Protein AF-A0A2M7NVI4-F1 (afdb_monomer_lite)

Sequence (256 aa):
QNPAGGHARRAAGLPGRHAGGQRGVGGAQPDLRGLRPTGGWHDLEGLCVVVHSQTFEVSGQPEVGTTSKVSALWLDGLIEAQVREAVYGPADDPALGGYLGAYDGWRRNSSNEAARDAWHAALDATTRWLWDAVMGPVVAHLTPPPADATPSPLLPGEGRGPGGGVRLIPTGLLALLPLHAAWTEDATRPTGRRYALDEVTFGYAASAVALARAREGAAATADGRLLAVDEPQPVSGNALPNSAAEVAAIASLFEA

pLDDT: mean 74.3, std 22.64, range [29.78, 98.38]

Structure (mmCIF, N/CA/C/O backbone):
data_AF-A0A2M7NVI4-F1
#
_entry.id   AF-A0A2M7NVI4-F1
#
loop_
_atom_site.group_PDB
_atom_site.id
_atom_site.type_symbol
_atom_site.label_atom_id
_atom_site.label_alt_id
_atom_site.label_comp_id
_atom_site.label_asym_id
_atom_site.label_entity_id
_atom_site.label_seq_id
_atom_site.pdbx_PDB_ins_code
_atom_site.Cartn_x
_atom_site.Cartn_y
_atom_site.Cartn_z
_atom_site.occupancy
_atom_site.B_iso_or_equiv
_atom_site.auth_seq_id
_atom_site.auth_comp_id
_atom_site.auth_asym_id
_atom_site.auth_atom_id
_atom_site.pdbx_PDB_model_num
ATOM 1 N N . GLN A 1 1 ? 36.683 53.101 35.107 1.00 50.00 1 GLN A N 1
ATOM 2 C CA . GLN A 1 1 ? 35.542 53.809 35.720 1.00 50.00 1 GLN A CA 1
ATOM 3 C C . GLN A 1 1 ? 34.298 52.990 35.417 1.00 50.00 1 GLN A C 1
ATOM 5 O O . GLN A 1 1 ? 33.972 52.820 34.255 1.00 50.00 1 GLN A O 1
ATOM 10 N N . ASN A 1 2 ? 33.704 52.389 36.445 1.00 42.25 2 ASN A N 1
ATOM 11 C CA . ASN A 1 2 ? 32.353 51.819 36.405 1.00 42.25 2 ASN A CA 1
ATOM 12 C C . ASN A 1 2 ? 31.398 52.940 36.873 1.00 42.25 2 ASN A C 1
ATOM 14 O O . ASN A 1 2 ? 31.855 53.773 37.665 1.00 42.25 2 ASN A O 1
ATOM 18 N N . PRO A 1 3 ? 30.122 52.987 36.447 1.00 53.69 3 PRO A N 1
ATOM 19 C CA . PRO A 1 3 ? 29.141 52.302 37.291 1.00 53.69 3 PRO A CA 1
ATOM 20 C C . PRO A 1 3 ? 27.893 51.720 36.588 1.00 53.69 3 PRO A C 1
ATOM 22 O O . PRO A 1 3 ? 27.358 52.269 35.634 1.00 53.69 3 PRO A O 1
ATOM 25 N N . ALA A 1 4 ? 27.423 50.627 37.197 1.00 39.69 4 ALA A N 1
ATOM 26 C CA . ALA A 1 4 ? 26.060 50.339 37.662 1.00 39.69 4 ALA A CA 1
ATOM 27 C C . ALA A 1 4 ? 24.846 50.446 36.715 1.00 39.69 4 ALA A C 1
ATOM 29 O O . ALA A 1 4 ? 24.480 51.507 36.226 1.00 39.69 4 ALA A O 1
ATOM 30 N N . GLY A 1 5 ? 24.091 49.344 36.663 1.00 36.12 5 GLY A N 1
ATOM 31 C CA . GLY A 1 5 ? 22.695 49.313 36.225 1.00 36.12 5 GLY A CA 1
ATOM 32 C C . GLY A 1 5 ? 22.100 47.917 36.383 1.00 36.12 5 GLY A C 1
ATOM 33 O O . GLY A 1 5 ? 21.984 47.176 35.414 1.00 36.12 5 GLY A O 1
ATOM 34 N N . GLY A 1 6 ? 21.801 47.524 37.623 1.00 32.53 6 GLY A N 1
ATOM 35 C CA . GLY A 1 6 ? 21.167 46.247 37.940 1.00 32.53 6 GLY A CA 1
ATOM 36 C C . GLY A 1 6 ? 19.673 46.235 37.616 1.00 32.53 6 GLY A C 1
ATOM 37 O O . GLY A 1 6 ? 18.967 47.202 37.881 1.00 32.53 6 GLY A O 1
ATOM 38 N N . HIS A 1 7 ? 19.179 45.094 37.136 1.00 40.28 7 HIS A N 1
ATOM 39 C CA . HIS A 1 7 ? 17.762 44.757 37.200 1.00 40.28 7 HIS A CA 1
ATOM 40 C C . HIS A 1 7 ? 17.576 43.397 37.868 1.00 40.28 7 HIS A C 1
ATOM 42 O O . HIS A 1 7 ? 17.895 42.344 37.321 1.00 40.28 7 HIS A O 1
ATOM 48 N N . ALA A 1 8 ? 17.035 43.457 39.082 1.00 35.12 8 ALA A N 1
ATOM 49 C CA . ALA A 1 8 ? 16.438 42.339 39.782 1.00 35.12 8 ALA A CA 1
ATOM 50 C C . ALA A 1 8 ? 15.128 41.929 39.088 1.00 35.12 8 ALA A C 1
ATOM 52 O O . ALA A 1 8 ? 14.279 42.776 38.811 1.00 35.12 8 ALA A O 1
ATOM 53 N N . ARG A 1 9 ? 14.926 40.625 38.879 1.00 39.66 9 ARG A N 1
ATOM 54 C CA . ARG A 1 9 ? 13.593 40.038 38.701 1.00 39.66 9 ARG A CA 1
ATOM 55 C C . ARG A 1 9 ? 13.325 39.075 39.854 1.00 39.66 9 ARG A C 1
ATOM 57 O O . ARG A 1 9 ? 14.040 38.097 40.045 1.00 39.66 9 ARG A O 1
ATOM 64 N N . ARG A 1 10 ? 12.289 39.398 40.624 1.00 34.94 10 ARG A N 1
ATOM 65 C CA . ARG A 1 10 ? 11.580 38.526 41.567 1.00 34.94 10 ARG A CA 1
ATOM 66 C C . ARG A 1 10 ? 10.171 38.280 41.022 1.00 34.94 10 ARG A C 1
ATOM 68 O O . ARG A 1 10 ? 9.691 39.078 40.221 1.00 34.94 10 ARG A O 1
ATOM 75 N N . ALA A 1 11 ? 9.528 37.266 41.608 1.00 33.12 11 ALA A N 1
ATOM 76 C CA . ALA A 1 11 ? 8.125 36.844 41.490 1.00 33.12 11 ALA A CA 1
ATOM 77 C C . ALA A 1 11 ? 7.873 35.819 40.364 1.00 33.12 11 ALA A C 1
ATOM 79 O O . ALA A 1 11 ? 8.388 35.970 39.267 1.00 33.12 11 ALA A O 1
ATOM 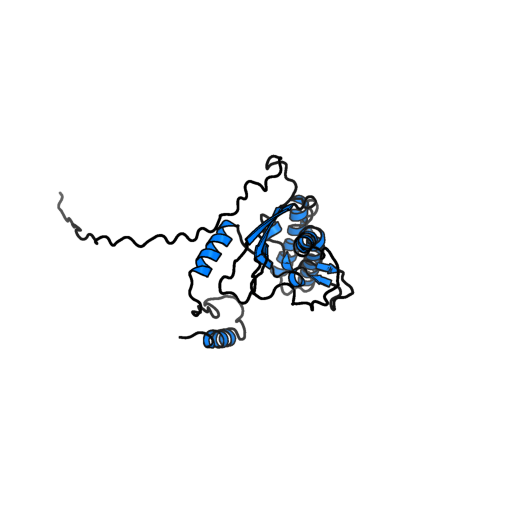80 N N . ALA A 1 12 ? 7.110 34.745 40.554 1.00 35.56 12 ALA A N 1
ATOM 81 C CA . ALA A 1 12 ? 6.351 34.270 41.706 1.00 35.56 12 ALA A CA 1
ATOM 82 C C . ALA A 1 12 ? 6.156 32.752 41.569 1.00 35.56 12 ALA A C 1
ATOM 84 O O . ALA A 1 12 ? 6.054 32.231 40.460 1.00 35.56 12 ALA A O 1
ATOM 85 N N . GLY A 1 13 ? 6.095 32.061 42.708 1.00 30.98 13 GLY A N 1
ATOM 86 C CA . GLY A 1 13 ? 5.635 30.681 42.771 1.00 30.98 13 GLY A CA 1
ATOM 87 C C . GLY A 1 13 ? 4.141 30.586 42.469 1.00 30.98 13 GLY A C 1
ATOM 88 O O . GLY A 1 13 ? 3.368 31.473 42.831 1.00 30.98 13 GLY A O 1
ATOM 89 N N . LEU A 1 14 ? 3.751 29.484 41.835 1.00 36.25 14 LEU A N 1
ATOM 90 C CA . LEU A 1 14 ? 2.367 29.034 41.756 1.00 36.25 14 LEU A CA 1
ATOM 91 C C . LEU A 1 14 ? 2.213 27.739 42.570 1.00 36.25 14 LEU A C 1
ATOM 93 O O . LEU A 1 14 ? 3.125 26.908 42.570 1.00 36.25 14 LEU A O 1
ATOM 97 N N . PRO A 1 15 ? 1.095 27.586 43.299 1.00 40.81 15 PRO A N 1
ATOM 98 C CA . PRO A 1 15 ? 0.888 26.508 44.253 1.00 40.81 15 PRO A CA 1
ATOM 99 C C . PRO A 1 15 ? 0.466 25.205 43.572 1.00 40.81 15 PRO A C 1
ATOM 101 O O . PRO A 1 15 ? -0.179 25.195 42.522 1.00 40.81 15 PRO A O 1
ATOM 104 N N . GLY A 1 16 ? 0.807 24.100 44.233 1.00 41.25 16 GLY A N 1
ATOM 105 C CA . GLY A 1 16 ? 0.420 22.756 43.838 1.00 41.25 16 GLY A CA 1
ATOM 106 C C . GLY A 1 16 ? -1.093 22.538 43.811 1.00 41.25 16 GLY A C 1
ATOM 107 O O . GLY A 1 16 ? -1.858 23.144 44.564 1.00 41.25 16 GLY A O 1
ATOM 108 N N . ARG A 1 17 ? -1.510 21.599 42.959 1.00 37.84 17 ARG A N 1
ATOM 109 C CA . ARG A 1 17 ? -2.826 20.967 43.014 1.00 37.84 17 ARG A CA 1
ATOM 110 C C . ARG A 1 17 ? -2.699 19.454 42.862 1.00 37.84 17 ARG A C 1
ATOM 112 O O . ARG A 1 17 ? -2.261 18.952 41.838 1.00 37.84 17 ARG A O 1
ATOM 119 N N . HIS A 1 18 ? -3.072 18.798 43.957 1.00 35.03 18 HIS A N 1
ATOM 120 C CA . HIS A 1 18 ? -3.873 17.585 44.098 1.00 35.03 18 HIS A CA 1
ATOM 121 C C . HIS A 1 18 ? -3.842 16.497 43.014 1.00 35.03 18 HIS A C 1
ATOM 123 O O . HIS A 1 18 ? -4.369 16.645 41.917 1.00 35.03 18 HIS A O 1
ATOM 129 N N . ALA A 1 19 ? -3.338 15.346 43.469 1.00 42.78 19 ALA A N 1
ATOM 130 C CA . ALA A 1 19 ? -3.887 13.999 43.327 1.00 42.78 19 ALA A CA 1
ATOM 131 C C . ALA A 1 19 ? -5.219 13.865 42.557 1.00 42.78 19 ALA A C 1
ATOM 133 O O . ALA A 1 19 ? -6.269 14.305 43.023 1.00 42.78 19 ALA A O 1
ATOM 134 N N . GLY A 1 20 ? -5.168 13.136 41.442 1.00 31.36 20 GLY A N 1
ATOM 135 C CA . GLY A 1 20 ? -6.315 12.556 40.745 1.00 31.36 20 GLY A CA 1
ATOM 136 C C . GLY A 1 20 ? -5.947 11.141 40.301 1.00 31.36 20 GLY A C 1
ATOM 137 O O . GLY A 1 20 ? -4.893 10.936 39.707 1.00 31.36 20 GLY A O 1
ATOM 138 N N . GLY A 1 21 ? -6.763 10.163 40.695 1.00 33.00 21 GLY A N 1
ATOM 139 C CA . GLY A 1 21 ? -6.424 8.742 40.726 1.00 33.00 21 GLY A CA 1
ATOM 140 C C . GLY A 1 21 ? -6.105 8.092 39.380 1.00 33.00 21 GLY A C 1
ATOM 141 O O . GLY A 1 21 ? -6.762 8.322 38.367 1.00 33.00 21 GLY A O 1
ATOM 142 N N . GLN A 1 22 ? -5.126 7.189 39.421 1.00 31.00 22 GLN A N 1
ATOM 143 C CA . GLN A 1 22 ? -4.902 6.184 38.392 1.00 31.00 22 GLN A CA 1
ATOM 144 C C . GLN A 1 22 ? -6.098 5.221 38.367 1.00 31.00 22 GLN A C 1
ATOM 146 O O . GLN A 1 22 ? -6.233 4.364 39.239 1.00 31.00 22 GLN A O 1
ATOM 151 N N . ARG A 1 23 ? -6.968 5.335 37.359 1.00 34.38 23 ARG A N 1
ATOM 152 C CA . ARG A 1 23 ? -7.763 4.185 36.914 1.00 34.38 23 ARG A CA 1
ATOM 153 C C . ARG A 1 23 ? -6.853 3.336 36.037 1.00 34.38 23 ARG A C 1
ATOM 155 O O . ARG A 1 23 ? -6.558 3.702 34.904 1.00 34.38 23 ARG A O 1
ATOM 162 N N . GLY A 1 24 ? -6.362 2.236 36.599 1.00 29.78 24 GLY A N 1
ATOM 163 C CA . GLY A 1 24 ? -5.630 1.224 35.853 1.00 29.78 24 GLY A CA 1
ATOM 164 C C . GLY A 1 24 ? -6.565 0.539 34.865 1.00 29.78 24 GLY A C 1
ATOM 165 O O . GLY A 1 24 ? -7.342 -0.327 35.250 1.00 29.78 24 GLY A O 1
ATOM 166 N N . VAL A 1 25 ? -6.481 0.915 33.591 1.00 36.75 25 VAL A N 1
ATOM 167 C CA . VAL A 1 25 ? -6.911 0.043 32.498 1.00 36.75 25 VAL A CA 1
ATOM 168 C C . VAL A 1 25 ? -5.700 -0.824 32.183 1.00 36.75 25 VAL A C 1
ATOM 170 O O . VAL A 1 25 ? -4.775 -0.404 31.491 1.00 36.75 25 VAL A O 1
ATOM 173 N N . GLY A 1 26 ? -5.652 -2.001 32.804 1.00 32.06 26 GLY A N 1
ATOM 174 C CA . GLY A 1 26 ? -4.613 -3.001 32.581 1.00 32.06 26 GLY A CA 1
ATOM 175 C C . GLY A 1 26 ? -4.749 -3.619 31.194 1.00 32.06 26 GLY A C 1
ATOM 176 O O . GLY A 1 26 ? -5.216 -4.744 31.062 1.00 32.06 26 GLY A O 1
ATOM 177 N N . GLY A 1 27 ? -4.350 -2.887 30.154 1.00 37.12 27 GLY A N 1
ATOM 178 C CA . GLY A 1 27 ? -4.074 -3.476 28.851 1.00 37.12 27 GLY A CA 1
ATOM 179 C C . GLY A 1 27 ? -2.799 -4.301 28.968 1.00 37.12 27 GLY A C 1
ATOM 180 O O . GLY A 1 27 ? -1.711 -3.740 29.090 1.00 37.12 27 GLY A O 1
ATOM 181 N N . ALA A 1 28 ? -2.922 -5.628 28.989 1.00 41.06 28 ALA A N 1
ATOM 182 C CA . ALA A 1 28 ? -1.768 -6.516 28.964 1.00 41.06 28 ALA A CA 1
ATOM 183 C C . ALA A 1 28 ? -0.925 -6.203 27.717 1.00 41.06 28 ALA A C 1
ATOM 185 O O . ALA A 1 28 ? -1.381 -6.364 26.585 1.00 41.06 28 ALA A O 1
ATOM 186 N N . GLN A 1 29 ? 0.301 -5.722 27.925 1.00 40.03 29 GLN A N 1
ATOM 187 C CA . GLN A 1 29 ? 1.261 -5.546 26.844 1.00 40.03 29 GLN A CA 1
ATOM 188 C C . GLN A 1 29 ? 1.576 -6.939 26.272 1.00 40.03 29 GLN A C 1
ATOM 190 O O . GLN A 1 29 ? 1.985 -7.810 27.042 1.00 40.03 29 GLN A O 1
ATOM 195 N N . PRO A 1 30 ? 1.371 -7.189 24.965 1.00 46.12 30 PRO A N 1
ATOM 196 C CA . PRO A 1 30 ? 1.615 -8.507 24.395 1.00 46.12 30 PRO A CA 1
ATOM 197 C C . PRO A 1 30 ? 3.093 -8.875 24.564 1.00 46.12 30 PRO A C 1
ATOM 199 O O . PRO A 1 30 ? 3.983 -8.100 24.202 1.00 46.12 30 PRO A O 1
ATOM 202 N N . ASP A 1 31 ? 3.353 -10.046 25.145 1.00 46.28 31 ASP A N 1
ATOM 203 C CA . ASP A 1 31 ? 4.706 -10.564 25.322 1.00 46.28 31 ASP A CA 1
ATOM 204 C C . ASP A 1 31 ? 5.270 -11.022 23.972 1.00 46.28 31 ASP A C 1
ATOM 206 O O . ASP A 1 31 ? 5.005 -12.121 23.490 1.00 46.28 31 ASP A O 1
ATOM 210 N N . LEU A 1 32 ? 6.054 -10.148 23.340 1.00 45.47 32 LEU A N 1
ATOM 211 C CA . LEU A 1 32 ? 6.720 -10.429 22.067 1.00 45.47 32 LEU A CA 1
ATOM 212 C C . LEU A 1 32 ? 8.007 -11.257 22.238 1.00 45.47 32 LEU A C 1
ATOM 214 O O . LEU A 1 32 ? 8.644 -11.600 21.243 1.00 45.47 32 LEU A O 1
ATOM 218 N N . ARG A 1 33 ? 8.429 -11.583 23.472 1.00 44.16 33 ARG A N 1
ATOM 219 C CA . ARG A 1 33 ? 9.705 -12.283 23.722 1.00 44.16 33 ARG A CA 1
ATOM 220 C C . ARG A 1 33 ? 9.671 -13.749 23.286 1.00 44.16 33 ARG A C 1
ATOM 222 O O . ARG A 1 33 ? 10.733 -14.303 23.016 1.00 44.16 33 ARG A O 1
ATOM 229 N N . GLY A 1 34 ? 8.479 -14.340 23.171 1.00 45.38 34 GLY A N 1
ATOM 230 C CA . GLY A 1 34 ? 8.264 -15.714 22.704 1.00 45.38 34 GLY A CA 1
ATOM 231 C C . GLY A 1 34 ? 8.248 -15.897 21.181 1.00 45.38 34 GLY A C 1
ATOM 232 O O . GLY A 1 34 ? 8.207 -17.029 20.719 1.00 45.38 34 GLY A O 1
ATOM 233 N N . LEU A 1 35 ? 8.306 -14.818 20.390 1.00 49.78 35 LEU A N 1
ATOM 234 C CA . LEU A 1 35 ? 8.304 -14.885 18.918 1.00 49.78 35 LEU A CA 1
ATOM 235 C C . LEU A 1 35 ? 9.714 -15.030 18.318 1.00 49.78 35 LEU A C 1
ATOM 237 O O . LEU A 1 35 ? 9.896 -14.821 17.122 1.00 49.78 35 LEU A O 1
ATOM 241 N N . ARG A 1 36 ? 10.728 -15.341 19.134 1.00 43.56 36 ARG A N 1
ATOM 242 C CA . ARG A 1 36 ? 12.114 -15.464 18.670 1.00 43.56 36 ARG A CA 1
ATOM 243 C C . ARG A 1 36 ? 12.345 -16.811 17.978 1.00 43.56 36 ARG A C 1
ATOM 245 O O . ARG A 1 36 ? 12.138 -17.841 18.620 1.00 43.56 36 ARG A O 1
ATOM 252 N N . PRO A 1 37 ? 12.875 -16.832 16.746 1.00 46.09 37 PRO A N 1
ATOM 253 C CA . PRO A 1 37 ? 13.578 -18.000 16.246 1.00 46.09 37 PRO A CA 1
ATOM 254 C C . PRO A 1 37 ? 14.793 -18.242 17.147 1.00 46.09 37 PRO A C 1
ATOM 256 O O . PRO A 1 37 ? 15.408 -17.303 17.654 1.00 46.09 37 PRO A O 1
ATOM 259 N N . THR A 1 38 ? 15.168 -19.497 17.349 1.00 50.22 38 THR A N 1
ATOM 260 C CA . THR A 1 38 ? 16.312 -19.901 18.183 1.00 50.22 38 THR A CA 1
ATOM 261 C C . THR A 1 38 ? 17.684 -19.587 17.555 1.00 50.22 38 THR A C 1
ATOM 263 O O . THR A 1 38 ? 18.691 -20.123 18.008 1.00 50.22 38 THR A O 1
ATOM 266 N N . GLY A 1 39 ? 17.741 -18.725 16.532 1.00 45.06 39 GLY A N 1
ATOM 267 C CA . GLY A 1 39 ? 18.952 -18.298 15.820 1.00 45.06 39 GLY A CA 1
ATOM 268 C C . GLY A 1 39 ? 19.286 -16.821 16.061 1.00 45.06 39 GLY A C 1
ATOM 269 O O . GLY A 1 39 ? 18.408 -16.010 16.358 1.00 45.06 39 GLY A O 1
ATOM 270 N N . GLY A 1 40 ? 20.572 -16.466 15.979 1.00 37.81 40 GLY A N 1
ATOM 271 C CA . GLY A 1 40 ? 21.034 -15.083 16.120 1.00 37.81 40 GLY A CA 1
ATOM 272 C C . GLY A 1 40 ? 20.481 -14.175 15.015 1.00 37.81 40 GLY A C 1
ATOM 273 O O . GLY A 1 40 ? 20.263 -14.615 13.894 1.00 37.81 40 GLY A O 1
ATOM 274 N N . TRP A 1 41 ? 20.291 -12.885 15.317 1.00 44.34 41 TRP A N 1
ATOM 275 C CA . TRP A 1 41 ? 19.741 -11.872 14.394 1.00 44.34 41 TRP A CA 1
ATOM 276 C C . TRP A 1 41 ? 20.504 -11.720 13.065 1.00 44.34 41 TRP A C 1
ATOM 278 O O . TRP A 1 41 ? 19.989 -11.092 12.148 1.00 44.34 41 TRP A O 1
ATOM 288 N N . HIS A 1 42 ? 21.718 -12.264 12.972 1.00 41.69 42 HIS A N 1
ATOM 289 C CA . HIS A 1 42 ? 22.566 -12.201 11.784 1.00 41.69 42 HIS A CA 1
ATOM 290 C C . HIS A 1 42 ? 22.330 -13.349 10.787 1.00 41.69 42 HIS A C 1
ATOM 292 O O . HIS A 1 42 ? 22.801 -13.234 9.663 1.00 41.69 42 HIS A O 1
ATOM 298 N N . ASP A 1 43 ? 21.566 -14.386 11.162 1.00 42.28 43 ASP A N 1
ATOM 299 C CA . ASP A 1 43 ? 21.278 -15.564 10.319 1.00 42.28 43 ASP A CA 1
ATOM 300 C C . ASP A 1 43 ? 19.807 -15.631 9.855 1.00 42.28 43 ASP A C 1
ATOM 302 O O . ASP A 1 43 ? 19.362 -16.631 9.293 1.00 42.28 43 ASP A O 1
ATOM 306 N N . LEU A 1 44 ? 19.008 -14.590 10.117 1.00 43.97 44 LEU A N 1
ATOM 307 C CA . LEU A 1 44 ? 17.598 -14.553 9.727 1.00 43.97 44 LEU A CA 1
ATOM 308 C C . LEU A 1 44 ? 17.464 -14.010 8.303 1.00 43.97 44 LEU A C 1
ATOM 310 O O . LEU A 1 44 ? 17.190 -12.830 8.101 1.00 43.97 44 LEU A O 1
ATOM 314 N N . GLU A 1 45 ? 17.622 -14.890 7.317 1.00 49.12 45 GLU A N 1
ATOM 315 C CA . GLU A 1 45 ? 17.303 -14.591 5.913 1.00 49.12 45 GLU A CA 1
ATOM 316 C C . GLU A 1 45 ? 15.788 -14.436 5.653 1.00 49.12 45 GLU A C 1
ATOM 318 O O . GLU A 1 45 ? 15.389 -14.135 4.534 1.00 49.12 45 GLU A O 1
ATOM 323 N N . GLY A 1 46 ? 14.933 -14.584 6.673 1.00 53.22 46 GLY A N 1
ATOM 324 C CA . GLY A 1 46 ? 13.483 -14.425 6.560 1.00 53.22 46 GLY A CA 1
ATOM 325 C C . GLY A 1 46 ? 12.992 -13.053 7.024 1.00 53.22 46 GLY A C 1
ATOM 326 O O . GLY A 1 46 ? 13.172 -12.664 8.182 1.00 53.22 46 GLY A O 1
ATOM 327 N N . LEU A 1 47 ? 12.293 -12.333 6.146 1.00 64.25 47 LEU A N 1
ATOM 328 C CA . LEU A 1 47 ? 11.553 -11.133 6.531 1.00 64.25 47 LEU A CA 1
ATOM 329 C C . LEU A 1 47 ? 10.291 -11.520 7.325 1.00 64.25 47 LEU A C 1
ATOM 331 O O . LEU A 1 47 ? 9.518 -12.389 6.922 1.00 64.25 47 LEU A O 1
ATOM 335 N N . CYS A 1 48 ? 10.063 -10.864 8.464 1.00 61.31 48 CYS A N 1
ATOM 336 C CA . CYS A 1 48 ? 8.891 -11.099 9.307 1.00 61.31 48 CYS A CA 1
ATOM 337 C C . CYS A 1 48 ? 7.825 -10.025 9.082 1.00 61.31 48 CYS A C 1
ATOM 339 O O . CYS A 1 48 ? 8.108 -8.828 9.176 1.00 61.31 48 CYS A O 1
ATOM 341 N N . VAL A 1 49 ? 6.580 -10.451 8.861 1.00 64.81 49 VAL A N 1
ATOM 342 C CA . VAL A 1 49 ? 5.411 -9.568 8.879 1.00 64.81 49 VAL A CA 1
ATOM 343 C C . VAL A 1 49 ? 4.696 -9.738 10.213 1.00 64.81 49 VAL A C 1
ATOM 345 O O . VAL A 1 49 ? 4.168 -10.804 10.533 1.00 64.81 49 VAL A O 1
ATOM 348 N N . VAL A 1 50 ? 4.658 -8.665 11.004 1.00 68.81 50 VAL A N 1
ATOM 349 C CA . VAL A 1 50 ? 3.859 -8.634 12.231 1.00 68.81 50 VAL A CA 1
ATOM 350 C C . VAL A 1 50 ? 2.434 -8.260 11.868 1.00 68.81 50 VAL A C 1
ATOM 352 O O . VAL A 1 50 ? 2.163 -7.146 11.418 1.00 68.81 50 VAL A O 1
ATOM 355 N N . VAL A 1 51 ? 1.525 -9.201 12.098 1.00 64.56 51 VAL A N 1
ATOM 356 C CA . VAL A 1 51 ? 0.100 -9.029 11.860 1.00 64.56 51 VAL A CA 1
ATOM 357 C C . VAL A 1 51 ? -0.603 -8.808 13.189 1.00 64.56 51 VAL A C 1
ATOM 359 O O . VAL A 1 51 ? -0.528 -9.634 14.100 1.00 64.56 51 VAL A O 1
ATOM 362 N N . HIS A 1 52 ? -1.319 -7.691 13.285 1.00 64.81 52 HIS A N 1
ATOM 363 C CA . HIS A 1 52 ? -2.239 -7.439 14.382 1.00 64.81 52 HIS A CA 1
ATOM 364 C C . HIS A 1 52 ? -3.678 -7.498 13.875 1.00 64.81 52 HIS A C 1
ATOM 366 O O . HIS A 1 52 ? -4.093 -6.626 13.111 1.00 64.81 52 HIS A O 1
ATOM 372 N N . SER A 1 53 ? -4.461 -8.461 14.360 1.00 63.28 53 SER A N 1
ATOM 373 C CA . SER A 1 53 ? -5.898 -8.544 14.085 1.00 63.28 53 SER A CA 1
ATOM 374 C C . SER A 1 53 ? -6.714 -8.151 15.311 1.00 63.28 53 SER A C 1
ATOM 376 O O . SER A 1 53 ? -6.366 -8.527 16.432 1.00 63.28 53 SER A O 1
ATOM 378 N N . GLN A 1 54 ? -7.802 -7.415 15.096 1.00 58.72 54 GLN A N 1
ATOM 379 C CA . GLN A 1 54 ? -8.830 -7.187 16.109 1.00 58.72 54 GLN A CA 1
ATOM 380 C C . GLN A 1 54 ? -10.119 -7.864 15.663 1.00 58.72 54 GLN A C 1
ATOM 382 O O . GLN A 1 54 ? -10.497 -7.786 14.495 1.00 58.72 54 GLN A O 1
ATOM 387 N N . THR A 1 55 ? -10.769 -8.549 16.590 1.00 55.03 55 THR A N 1
ATOM 388 C CA . THR A 1 55 ? -12.117 -9.080 16.408 1.00 55.03 55 THR A CA 1
ATOM 389 C C . THR A 1 55 ? -13.030 -8.374 17.388 1.00 55.03 55 THR A C 1
ATOM 391 O O . THR A 1 55 ? -12.713 -8.278 18.573 1.00 55.03 55 THR A O 1
ATOM 394 N N . PHE A 1 56 ? -14.140 -7.863 16.869 1.00 51.09 56 PHE A N 1
ATOM 395 C CA . PHE A 1 56 ? -15.210 -7.284 17.663 1.00 51.09 56 PHE A CA 1
ATOM 396 C C . PHE A 1 56 ? -16.297 -8.343 17.768 1.00 51.09 56 PHE A C 1
ATOM 398 O O . PHE A 1 56 ? -16.842 -8.766 16.748 1.00 51.09 56 PHE A O 1
ATOM 405 N N . GLU A 1 57 ? -16.581 -8.804 18.982 1.00 49.25 57 GLU A N 1
ATOM 406 C CA . GLU A 1 57 ? -17.770 -9.615 19.213 1.00 49.25 57 GLU A CA 1
ATOM 407 C C . GLU A 1 57 ? -18.969 -8.678 19.309 1.00 49.25 57 GLU A C 1
ATOM 409 O O . GLU A 1 57 ? -19.126 -7.930 20.273 1.00 49.25 57 GLU A O 1
ATOM 414 N N . VAL A 1 58 ? -19.820 -8.709 18.285 1.00 46.12 58 VAL A N 1
ATOM 415 C CA . VAL A 1 58 ? -21.136 -8.073 18.345 1.00 46.12 58 VAL A CA 1
ATOM 416 C C . VAL A 1 58 ? -22.071 -9.058 19.041 1.00 46.12 58 VAL A C 1
ATOM 418 O O . VAL A 1 58 ? -22.834 -9.772 18.397 1.00 46.12 58 VAL A O 1
ATOM 421 N N . SER A 1 59 ? -21.977 -9.151 20.366 1.00 42.75 59 SER A N 1
ATOM 422 C CA . SER A 1 59 ? -23.043 -9.753 21.169 1.00 42.75 59 SER A CA 1
ATOM 423 C C . SER A 1 59 ? -23.849 -8.623 21.804 1.00 42.75 59 SER A C 1
ATOM 425 O O . SER A 1 59 ? -23.280 -7.612 22.207 1.00 42.75 59 SER A O 1
ATOM 427 N N . GLY A 1 60 ? -25.176 -8.760 21.868 1.00 46.81 60 GLY A N 1
ATOM 428 C CA . GLY A 1 60 ? -26.096 -7.789 22.479 1.00 46.81 60 GLY A CA 1
ATOM 429 C C . GLY A 1 60 ? -25.961 -7.664 24.006 1.00 46.81 60 GLY A C 1
ATOM 430 O O . GLY A 1 60 ? -26.965 -7.584 24.709 1.00 46.81 60 GLY A O 1
ATOM 431 N N . GLN A 1 61 ? -24.735 -7.694 24.525 1.00 40.75 61 GLN A N 1
ATOM 432 C CA . GLN A 1 61 ? -24.355 -7.514 25.920 1.00 40.75 61 GLN A CA 1
ATOM 433 C C . GLN A 1 61 ? -23.420 -6.292 26.027 1.00 40.75 61 GLN A C 1
ATOM 435 O O . GLN A 1 61 ? -22.619 -6.051 25.126 1.00 40.75 61 GLN A O 1
ATOM 440 N N . PRO A 1 62 ? -23.490 -5.513 27.119 1.00 41.84 62 PRO A N 1
ATOM 441 C CA . PRO A 1 62 ? -22.804 -4.223 27.243 1.00 41.84 62 PRO A CA 1
ATOM 442 C C . PRO A 1 62 ? -21.275 -4.294 27.425 1.00 41.84 62 PRO A C 1
ATOM 444 O O . PRO A 1 62 ? -20.647 -3.251 27.581 1.00 41.84 62 PRO A O 1
ATOM 447 N N . GLU A 1 63 ? -20.653 -5.475 27.378 1.00 42.59 63 GLU A N 1
ATOM 448 C CA . GLU A 1 63 ? -19.195 -5.615 27.445 1.00 42.59 63 GLU A CA 1
ATOM 449 C C . GLU A 1 63 ? -18.641 -6.171 26.129 1.00 42.59 63 GLU A C 1
ATOM 451 O O . GLU A 1 63 ? -18.517 -7.378 25.929 1.00 42.59 63 GLU A O 1
ATOM 456 N N . VAL A 1 64 ? -18.290 -5.266 25.211 1.00 51.62 64 VAL A N 1
ATOM 457 C CA . VAL A 1 64 ? -17.527 -5.609 24.005 1.00 51.62 64 VAL A CA 1
ATOM 458 C C . VAL A 1 64 ? -16.081 -5.889 24.421 1.00 51.62 64 VAL A C 1
ATOM 460 O O . VAL A 1 64 ? -15.249 -4.984 24.525 1.00 51.62 64 VAL A O 1
ATOM 463 N N . GLY A 1 65 ? -15.765 -7.156 24.681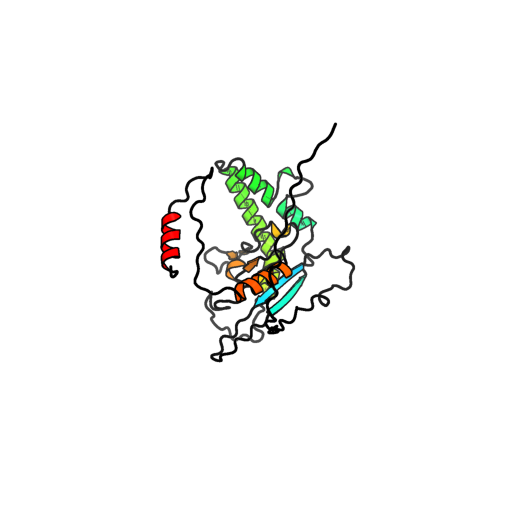 1.00 51.59 65 GLY A N 1
ATOM 464 C CA . GLY A 1 65 ? -14.389 -7.602 24.877 1.00 51.59 65 GLY A CA 1
ATOM 465 C C . GLY A 1 65 ? -13.602 -7.491 23.569 1.00 51.59 65 GLY A C 1
ATOM 466 O O . GLY A 1 65 ? -13.857 -8.224 22.618 1.00 51.59 65 GLY A O 1
ATOM 467 N N . THR A 1 66 ? -12.630 -6.575 23.493 1.00 56.94 66 THR A N 1
ATOM 468 C CA . THR A 1 66 ? -11.730 -6.492 22.329 1.00 56.94 66 THR A CA 1
ATOM 469 C C . THR A 1 66 ? -10.542 -7.427 22.532 1.00 56.94 66 THR A C 1
ATOM 471 O O . THR A 1 66 ? -9.604 -7.098 23.261 1.00 56.94 66 THR A O 1
ATOM 474 N N . THR A 1 67 ? -10.531 -8.571 21.849 1.00 57.41 67 THR A N 1
ATOM 475 C CA . THR A 1 67 ? -9.360 -9.459 21.856 1.00 57.41 67 THR A CA 1
ATOM 476 C C . THR A 1 67 ? -8.385 -9.034 20.760 1.00 57.41 67 THR A C 1
ATOM 478 O O . THR A 1 67 ? -8.729 -8.959 19.579 1.00 57.41 67 THR A O 1
ATOM 481 N N . SER A 1 68 ? -7.149 -8.729 21.156 1.00 65.31 68 SER A N 1
ATOM 482 C CA . SER A 1 68 ? -6.058 -8.370 20.246 1.00 65.31 68 SER A CA 1
ATOM 483 C C . SER A 1 68 ? -5.084 -9.536 20.124 1.00 65.31 68 SER A C 1
ATOM 485 O O . SER A 1 68 ? -4.520 -9.976 21.123 1.00 65.31 68 SER A O 1
ATOM 487 N N . LYS A 1 69 ? -4.868 -10.025 18.899 1.00 69.25 69 LYS A N 1
ATOM 488 C CA . LYS A 1 69 ? -3.876 -11.067 18.604 1.00 69.25 69 LYS A CA 1
ATOM 489 C C . LYS A 1 69 ? -2.750 -10.474 17.768 1.00 69.25 69 LYS A C 1
ATOM 491 O O . LYS A 1 69 ? -3.004 -9.875 16.722 1.00 69.25 69 LYS A O 1
ATOM 496 N N . VAL A 1 70 ? -1.519 -10.662 18.238 1.00 72.25 70 VAL A N 1
ATOM 497 C CA . VAL A 1 70 ? -0.297 -10.392 17.476 1.00 72.25 70 VAL A CA 1
ATOM 498 C C . VAL A 1 70 ? 0.268 -11.729 17.021 1.00 72.25 70 VAL A C 1
ATOM 500 O O . VAL A 1 70 ? 0.491 -12.613 17.845 1.00 72.25 70 VAL A O 1
ATOM 503 N N . SER A 1 71 ? 0.496 -11.882 15.722 1.00 72.31 71 SER A N 1
ATOM 504 C CA . SER A 1 71 ? 1.198 -13.035 15.160 1.00 72.31 71 SER A CA 1
ATOM 505 C C . SER A 1 71 ? 2.338 -12.567 14.269 1.00 72.31 71 SER A C 1
ATOM 507 O O . SER A 1 71 ? 2.144 -11.683 13.437 1.00 72.31 71 SER A O 1
ATOM 509 N N . ALA A 1 72 ? 3.506 -13.177 14.435 1.00 76.38 72 ALA A N 1
ATOM 510 C CA . ALA A 1 72 ? 4.582 -13.088 13.461 1.00 76.38 72 ALA A CA 1
ATOM 511 C C . ALA A 1 72 ? 4.335 -14.125 12.361 1.00 76.38 72 ALA A C 1
ATOM 513 O O . ALA A 1 72 ? 4.100 -15.293 12.673 1.00 76.38 72 ALA A O 1
ATOM 514 N N . LEU A 1 73 ? 4.388 -13.691 11.104 1.00 82.75 73 LEU A N 1
ATOM 515 C CA . LEU A 1 73 ? 4.478 -14.576 9.950 1.00 82.75 73 LEU A CA 1
ATOM 516 C C . LEU A 1 73 ? 5.892 -14.468 9.380 1.00 82.75 73 LEU A C 1
ATOM 518 O O . LEU A 1 73 ? 6.304 -13.390 8.946 1.00 82.75 73 LEU A O 1
ATOM 522 N N . TRP A 1 74 ? 6.624 -15.578 9.417 1.00 84.31 74 TRP A N 1
ATOM 523 C CA . TRP A 1 74 ? 7.951 -15.695 8.822 1.00 84.31 74 TRP A CA 1
ATOM 524 C C . TRP A 1 74 ? 7.807 -16.026 7.339 1.00 84.31 74 TRP A C 1
ATOM 526 O O . TRP A 1 74 ? 7.098 -16.965 6.979 1.00 84.31 74 TRP A O 1
ATOM 536 N N . LEU A 1 75 ? 8.432 -15.218 6.485 1.00 86.62 75 LEU A N 1
ATOM 537 C CA . LEU A 1 75 ? 8.438 -15.409 5.040 1.00 86.62 75 LEU A CA 1
ATOM 538 C C . LEU A 1 75 ? 9.796 -15.986 4.639 1.00 86.62 75 LEU A C 1
ATOM 540 O O . LEU A 1 75 ? 10.666 -15.265 4.160 1.00 86.62 75 LEU A O 1
ATOM 544 N N . ASP A 1 76 ? 9.980 -17.286 4.870 1.00 79.94 76 ASP A N 1
ATOM 545 C CA . ASP A 1 76 ? 11.278 -17.964 4.706 1.00 79.94 76 ASP A CA 1
ATOM 546 C C . ASP A 1 76 ? 11.825 -17.893 3.269 1.00 79.94 76 ASP A C 1
ATOM 548 O O . ASP A 1 76 ? 13.028 -17.987 3.051 1.00 79.94 76 ASP A O 1
ATOM 552 N N . GLY A 1 77 ? 10.947 -17.707 2.279 1.00 83.94 77 GLY A N 1
ATOM 553 C CA . GLY A 1 77 ? 11.324 -17.542 0.873 1.00 83.94 77 GLY A CA 1
ATOM 554 C C . GLY A 1 77 ? 11.614 -16.102 0.446 1.00 83.94 77 GLY A C 1
ATOM 555 O O . GLY A 1 77 ? 11.935 -15.897 -0.722 1.00 83.94 77 GLY A O 1
ATOM 556 N N . LEU A 1 78 ? 11.462 -15.122 1.345 1.00 89.62 78 LEU A N 1
ATOM 557 C CA . LEU A 1 78 ? 11.616 -13.700 1.051 1.00 89.62 78 LEU A CA 1
ATOM 558 C C . LEU A 1 78 ? 12.916 -13.158 1.642 1.00 89.62 78 LEU A C 1
ATOM 560 O O . LEU A 1 78 ? 12.971 -12.774 2.813 1.00 89.62 78 LEU A O 1
ATOM 564 N N . ILE A 1 79 ? 13.931 -13.059 0.789 1.00 89.94 79 ILE A N 1
ATOM 565 C CA . ILE A 1 79 ? 15.255 -12.556 1.161 1.00 89.94 79 ILE A CA 1
ATOM 566 C C . ILE A 1 79 ? 15.435 -11.085 0.770 1.00 89.94 79 ILE A C 1
ATOM 568 O O . ILE A 1 79 ? 14.820 -10.580 -0.174 1.00 89.94 79 ILE A O 1
ATOM 572 N N . GLU A 1 80 ? 16.347 -10.388 1.455 1.00 88.88 80 GLU A N 1
ATOM 573 C CA . GLU A 1 80 ? 16.615 -8.961 1.211 1.00 88.88 80 GLU A CA 1
ATOM 574 C C . GLU A 1 80 ? 16.993 -8.674 -0.251 1.00 88.88 80 GLU A C 1
ATOM 576 O O . GLU A 1 80 ? 16.586 -7.655 -0.806 1.00 88.88 80 GLU A O 1
ATOM 581 N N . ALA A 1 81 ? 17.738 -9.580 -0.893 1.00 90.44 81 ALA A N 1
ATOM 582 C CA . ALA A 1 81 ? 18.144 -9.429 -2.288 1.00 90.44 81 ALA A CA 1
ATOM 583 C C . ALA A 1 81 ? 16.943 -9.324 -3.241 1.00 90.44 81 ALA A C 1
ATOM 585 O O . ALA A 1 81 ? 16.939 -8.443 -4.095 1.00 90.44 81 ALA A O 1
ATOM 586 N N . GLN A 1 82 ? 15.901 -10.136 -3.041 1.00 92.56 82 GLN A N 1
ATOM 587 C CA . GLN A 1 82 ? 14.689 -10.096 -3.865 1.00 92.56 82 GLN A CA 1
ATOM 588 C C . GLN A 1 82 ? 13.904 -8.802 -3.646 1.00 92.56 82 GLN A C 1
ATOM 590 O O . GLN A 1 82 ? 13.434 -8.193 -4.601 1.00 92.56 82 GLN A O 1
ATOM 595 N N . VAL A 1 83 ? 13.786 -8.342 -2.394 1.00 93.12 83 VAL A N 1
ATOM 596 C CA . VAL A 1 83 ? 13.113 -7.066 -2.096 1.00 93.12 83 VAL A CA 1
ATOM 597 C C . VAL A 1 83 ? 13.881 -5.905 -2.724 1.00 93.12 83 VAL A C 1
ATOM 599 O O . VAL A 1 83 ? 13.282 -5.001 -3.303 1.00 93.12 83 VAL A O 1
ATOM 602 N N . ARG A 1 84 ? 15.214 -5.929 -2.639 1.00 92.50 84 ARG A N 1
ATOM 603 C CA . ARG A 1 84 ? 16.077 -4.925 -3.263 1.00 92.50 84 ARG A CA 1
ATOM 604 C C . ARG A 1 84 ? 15.911 -4.913 -4.775 1.00 92.50 84 ARG A C 1
ATOM 606 O O . ARG A 1 84 ? 15.781 -3.832 -5.338 1.00 92.50 84 ARG A O 1
ATOM 613 N N . GLU A 1 85 ? 15.875 -6.083 -5.399 1.00 93.56 85 GLU A N 1
ATOM 614 C CA . GLU A 1 85 ? 15.661 -6.226 -6.835 1.00 93.56 85 GLU A CA 1
ATOM 615 C C . GLU A 1 85 ? 14.274 -5.731 -7.261 1.00 93.56 85 GLU A C 1
ATOM 617 O O . GLU A 1 85 ? 14.163 -4.966 -8.211 1.00 93.56 85 GLU A O 1
ATOM 622 N N . ALA A 1 86 ? 13.216 -6.048 -6.513 1.00 93.94 86 ALA A N 1
ATOM 623 C CA . ALA A 1 86 ? 11.883 -5.518 -6.794 1.00 93.94 86 ALA A CA 1
ATOM 624 C C . ALA A 1 86 ? 11.840 -3.978 -6.706 1.00 93.94 86 ALA A C 1
ATOM 626 O O . ALA A 1 86 ? 11.205 -3.309 -7.522 1.00 93.94 86 ALA A O 1
ATOM 627 N N . VAL A 1 87 ? 12.535 -3.390 -5.727 1.00 93.56 87 VAL A N 1
ATOM 628 C CA . VAL A 1 87 ? 12.544 -1.936 -5.505 1.00 93.56 87 VAL A CA 1
ATOM 629 C C . VAL A 1 87 ? 13.428 -1.199 -6.514 1.00 93.56 87 VAL A C 1
ATOM 631 O O . VAL A 1 87 ? 12.988 -0.203 -7.094 1.00 93.56 87 VAL A O 1
ATOM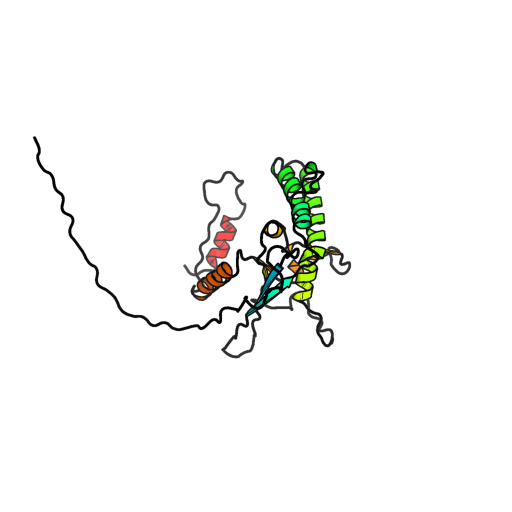 634 N N . TYR A 1 88 ? 14.661 -1.663 -6.715 1.00 91.62 88 TYR A N 1
ATOM 635 C CA . TYR A 1 88 ? 15.706 -0.951 -7.459 1.00 91.62 88 TYR A CA 1
ATOM 636 C C . TYR A 1 88 ? 16.083 -1.600 -8.791 1.00 91.62 88 TYR A C 1
ATOM 638 O O . TYR A 1 88 ? 16.732 -0.952 -9.604 1.00 91.62 88 TYR A O 1
ATOM 646 N N . GLY A 1 89 ? 15.636 -2.822 -9.058 1.00 90.25 89 GLY A N 1
ATOM 647 C CA . GLY A 1 89 ? 16.043 -3.621 -10.211 1.00 90.25 89 GLY A CA 1
ATOM 648 C C . GLY A 1 89 ? 17.252 -4.520 -9.920 1.00 90.25 89 GLY A C 1
ATOM 649 O O . GLY A 1 89 ? 17.815 -4.470 -8.819 1.00 90.25 89 GLY A O 1
ATOM 650 N N . PRO A 1 90 ? 17.646 -5.350 -10.899 1.00 86.31 90 PRO A N 1
ATOM 651 C CA . PRO A 1 90 ? 18.777 -6.263 -10.776 1.00 86.31 90 PRO A CA 1
ATOM 652 C C . PRO A 1 90 ? 20.081 -5.521 -10.465 1.00 86.31 90 PRO A C 1
ATOM 654 O O . PRO A 1 90 ? 20.318 -4.409 -10.940 1.00 86.31 90 PRO A O 1
ATOM 657 N N . ALA A 1 91 ? 20.948 -6.132 -9.656 1.00 82.19 91 ALA A N 1
ATOM 658 C CA . ALA A 1 91 ? 22.219 -5.513 -9.268 1.00 82.19 91 ALA A CA 1
ATOM 659 C C . ALA A 1 91 ? 23.210 -5.394 -10.442 1.00 82.19 91 ALA A C 1
ATOM 661 O O . ALA A 1 91 ? 24.079 -4.524 -10.431 1.00 82.19 91 ALA A O 1
ATOM 662 N N . ASP A 1 92 ? 23.087 -6.279 -11.428 1.00 82.31 92 ASP A N 1
ATOM 663 C CA . ASP A 1 92 ? 23.895 -6.346 -12.643 1.00 82.31 92 ASP A CA 1
ATOM 664 C C . ASP A 1 92 ? 23.397 -5.417 -13.758 1.00 82.31 92 ASP A C 1
ATOM 666 O O . ASP A 1 92 ? 24.194 -5.035 -14.616 1.00 82.31 92 ASP A O 1
ATOM 670 N N . ASP A 1 93 ? 22.136 -4.977 -13.705 1.00 72.44 93 ASP A N 1
ATOM 671 C CA . ASP A 1 93 ? 21.597 -3.955 -14.605 1.00 72.44 93 ASP A CA 1
ATOM 672 C C . ASP A 1 93 ? 20.727 -2.912 -13.870 1.00 72.44 93 ASP A C 1
ATOM 674 O O . ASP A 1 93 ? 19.491 -2.933 -13.933 1.00 72.44 93 ASP A O 1
ATOM 678 N N . PRO A 1 94 ? 21.366 -1.930 -13.202 1.00 64.81 94 PRO A N 1
ATOM 679 C CA . PRO A 1 94 ? 20.659 -0.849 -12.522 1.00 64.81 94 PRO A CA 1
ATOM 680 C C . PRO A 1 94 ? 19.848 0.051 -13.465 1.00 64.81 94 PRO A C 1
ATOM 682 O O . PRO A 1 94 ? 19.015 0.826 -12.991 1.00 64.81 94 PRO A O 1
ATOM 685 N N . ALA A 1 95 ? 20.090 -0.003 -14.783 1.00 67.12 95 ALA A N 1
ATOM 686 C CA . ALA A 1 95 ? 19.370 0.817 -15.753 1.00 67.12 95 ALA A CA 1
ATOM 687 C C . ALA A 1 95 ? 17.930 0.329 -15.968 1.00 67.12 95 ALA A C 1
ATOM 689 O O . ALA A 1 95 ? 17.072 1.138 -16.323 1.00 67.12 95 ALA A O 1
ATOM 690 N N . LEU A 1 96 ? 17.649 -0.952 -15.692 1.00 66.62 96 LEU A N 1
ATOM 691 C CA . LEU A 1 96 ? 16.285 -1.493 -15.678 1.00 66.62 96 LEU A CA 1
ATOM 692 C C . LEU A 1 96 ? 15.440 -0.909 -14.545 1.00 66.62 96 LEU A C 1
ATOM 694 O O . LEU A 1 96 ? 14.222 -0.862 -14.682 1.00 66.62 96 LEU A O 1
ATOM 698 N N . GLY A 1 97 ? 16.094 -0.457 -13.464 1.00 79.50 97 GLY A N 1
ATOM 699 C CA . GLY A 1 97 ? 15.535 0.369 -12.401 1.00 79.50 97 GLY A CA 1
ATOM 700 C C . GLY A 1 97 ? 14.132 -0.051 -11.979 1.00 79.50 97 GLY A C 1
ATOM 701 O O . GLY A 1 97 ? 13.208 0.619 -12.405 1.00 79.50 97 GLY A O 1
ATOM 702 N N . GLY A 1 98 ? 13.996 -1.100 -11.156 1.00 90.44 98 GLY A N 1
ATOM 703 C CA . GLY A 1 98 ? 12.762 -1.845 -10.827 1.00 90.44 98 GLY A CA 1
ATOM 704 C C . GLY A 1 98 ? 11.469 -1.034 -10.626 1.00 90.44 98 GLY A C 1
ATOM 705 O O . GLY A 1 98 ? 11.008 -0.300 -11.493 1.00 90.44 98 GLY A O 1
ATOM 706 N N . TYR A 1 99 ? 10.793 -1.177 -9.490 1.00 94.00 99 TYR A N 1
ATOM 707 C CA . TYR A 1 99 ? 9.576 -0.392 -9.268 1.00 94.00 99 TYR A CA 1
ATOM 708 C C . TYR A 1 99 ? 9.874 1.117 -9.163 1.00 94.00 99 TYR A C 1
ATOM 710 O O . TYR A 1 99 ? 9.226 1.942 -9.816 1.00 94.00 99 TYR A O 1
ATOM 718 N N . LEU A 1 100 ? 10.874 1.500 -8.357 1.00 93.62 100 LEU A N 1
ATOM 719 C CA . LEU A 1 100 ? 11.173 2.915 -8.109 1.00 93.62 100 LEU A CA 1
ATOM 720 C C . LEU A 1 100 ? 11.890 3.595 -9.273 1.00 93.62 100 LEU A C 1
ATOM 722 O O . LEU A 1 100 ? 11.701 4.796 -9.466 1.00 93.62 100 LEU A O 1
ATOM 726 N N . GLY A 1 101 ? 12.697 2.863 -10.043 1.00 92.94 101 GLY A N 1
ATOM 727 C CA . GLY A 1 101 ? 13.363 3.433 -11.215 1.00 92.94 101 GLY A CA 1
ATOM 728 C C . GLY A 1 101 ? 12.359 3.764 -12.318 1.00 92.94 101 GLY A C 1
ATOM 729 O O . GLY A 1 101 ? 12.383 4.881 -12.838 1.00 92.94 101 GLY A O 1
ATOM 730 N N . ALA A 1 102 ? 11.407 2.866 -12.591 1.00 93.88 102 ALA A N 1
ATOM 731 C CA . ALA A 1 102 ? 10.318 3.120 -13.529 1.00 93.88 102 ALA A CA 1
ATOM 732 C C . ALA A 1 102 ? 9.429 4.292 -13.073 1.00 93.88 102 ALA A C 1
ATOM 734 O O . ALA A 1 102 ? 9.135 5.192 -13.865 1.00 93.88 102 ALA A O 1
ATOM 735 N N . TYR A 1 103 ? 9.074 4.346 -11.780 1.00 94.75 103 TYR A N 1
ATOM 736 C CA . TYR A 1 103 ? 8.331 5.475 -11.209 1.00 94.75 103 TYR A CA 1
ATOM 737 C C . TYR A 1 103 ? 9.086 6.803 -11.342 1.00 94.75 103 TYR A C 1
ATOM 739 O O . TYR A 1 103 ? 8.502 7.805 -11.750 1.00 94.75 103 TYR A O 1
ATOM 747 N N . ASP A 1 104 ? 10.383 6.839 -11.023 1.00 93.50 104 ASP A N 1
ATOM 748 C CA . ASP A 1 104 ? 11.180 8.061 -11.134 1.00 93.50 104 ASP A CA 1
ATOM 749 C C . ASP A 1 104 ? 11.368 8.501 -12.595 1.00 93.50 104 ASP A C 1
ATOM 751 O O . ASP A 1 104 ? 11.320 9.699 -12.889 1.00 93.50 104 ASP A O 1
ATOM 755 N N . GLY A 1 105 ? 11.512 7.543 -13.517 1.00 92.00 105 GLY A N 1
ATOM 756 C CA . GLY A 1 105 ? 1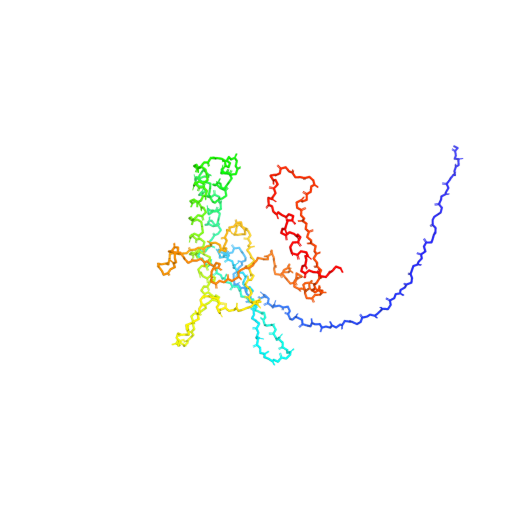1.541 7.790 -14.958 1.00 92.00 105 GLY A CA 1
ATOM 757 C C . GLY A 1 105 ? 10.270 8.482 -15.451 1.00 92.00 105 GLY A C 1
ATOM 758 O O . GLY A 1 105 ? 10.354 9.514 -16.120 1.00 92.00 105 GLY A O 1
ATOM 759 N N . TRP A 1 106 ? 9.099 7.976 -15.055 1.00 94.81 106 TRP A N 1
ATOM 760 C CA . TRP A 1 106 ? 7.822 8.634 -15.334 1.00 94.81 106 TRP A CA 1
ATOM 761 C C . TRP A 1 106 ? 7.703 9.989 -14.630 1.00 94.81 106 TRP A C 1
ATOM 763 O O . TRP A 1 106 ? 7.373 10.985 -15.264 1.00 94.81 106 TRP A O 1
ATOM 773 N N . ARG A 1 107 ? 8.028 10.079 -13.337 1.00 93.75 107 ARG A N 1
ATOM 774 C CA . ARG A 1 107 ? 7.892 11.315 -12.548 1.00 93.75 107 ARG A CA 1
ATOM 775 C C . ARG A 1 107 ? 8.700 12.478 -13.129 1.00 93.75 107 ARG A C 1
ATOM 777 O O . ARG A 1 107 ? 8.240 13.617 -13.089 1.00 93.75 107 ARG A O 1
ATOM 784 N N . ARG A 1 108 ? 9.893 12.209 -13.672 1.00 93.31 108 ARG A N 1
ATOM 785 C CA . ARG A 1 108 ? 10.740 13.222 -14.328 1.00 93.31 108 ARG A CA 1
ATOM 786 C C . ARG A 1 108 ? 10.160 13.739 -15.645 1.00 93.31 108 ARG A C 1
ATOM 788 O O . ARG A 1 108 ? 10.527 14.832 -16.069 1.00 93.31 108 ARG A O 1
ATOM 795 N N . ASN A 1 109 ? 9.274 12.982 -16.287 1.00 90.19 109 ASN A N 1
ATOM 796 C CA . ASN A 1 109 ? 8.582 13.392 -17.502 1.00 90.19 109 ASN A CA 1
ATOM 797 C C . ASN A 1 109 ? 7.182 12.762 -17.566 1.00 90.19 109 ASN A C 1
ATOM 799 O O . ASN A 1 109 ? 6.932 11.841 -18.344 1.00 90.19 109 ASN A O 1
ATOM 803 N N . SER A 1 110 ? 6.260 13.275 -16.750 1.00 91.56 110 SER A N 1
ATOM 804 C CA . SER A 1 110 ? 4.929 12.678 -16.568 1.00 91.56 110 SER A CA 1
ATOM 805 C C . SER A 1 110 ? 4.041 12.739 -17.816 1.00 91.56 110 SER A C 1
ATOM 807 O O . SER A 1 110 ? 3.051 12.013 -17.894 1.00 91.56 110 SER A O 1
ATOM 809 N N . SER A 1 111 ? 4.410 13.571 -18.797 1.00 92.75 111 SER A N 1
ATOM 810 C CA . SER A 1 111 ? 3.757 13.660 -20.109 1.00 92.75 111 SER A CA 1
ATOM 811 C C . SER A 1 111 ? 4.196 12.579 -21.103 1.00 92.75 111 SER A C 1
ATOM 813 O O . SER A 1 111 ? 3.574 12.427 -22.150 1.00 92.75 111 SER A O 1
ATOM 815 N N . ASN A 1 112 ? 5.262 11.830 -20.805 1.00 95.50 112 ASN A N 1
ATOM 816 C CA . ASN A 1 112 ? 5.753 10.769 -21.675 1.00 95.50 112 ASN A CA 1
ATOM 817 C C . ASN A 1 112 ? 4.940 9.482 -21.469 1.00 95.50 112 ASN A C 1
ATOM 819 O O . ASN A 1 112 ? 5.059 8.814 -20.440 1.00 95.50 112 ASN A O 1
ATOM 823 N N . GLU A 1 113 ? 4.146 9.119 -22.478 1.00 96.62 113 GLU A N 1
ATOM 824 C CA . GLU A 1 113 ? 3.304 7.916 -22.469 1.00 96.62 113 GLU A CA 1
ATOM 825 C C . GLU A 1 113 ? 4.118 6.630 -22.313 1.00 96.62 113 GLU A C 1
ATOM 827 O O . GLU A 1 113 ? 3.771 5.796 -21.485 1.00 96.62 113 GLU A O 1
ATOM 832 N N . ALA A 1 114 ? 5.253 6.501 -23.005 1.00 95.12 114 ALA A N 1
ATOM 833 C CA . ALA A 1 114 ? 6.102 5.316 -22.893 1.00 95.12 114 ALA A CA 1
ATOM 834 C C . ALA A 1 114 ? 6.687 5.159 -21.479 1.00 95.12 114 ALA A C 1
ATOM 836 O O . ALA A 1 114 ? 6.775 4.047 -20.963 1.00 95.12 114 ALA A O 1
ATOM 837 N N . ALA A 1 115 ? 7.052 6.268 -20.824 1.00 93.69 115 ALA A N 1
ATOM 838 C CA . ALA A 1 115 ? 7.517 6.237 -19.438 1.00 93.69 115 ALA A CA 1
ATOM 839 C C . ALA A 1 115 ? 6.387 5.850 -18.468 1.00 93.69 115 ALA A C 1
ATOM 841 O O . ALA A 1 115 ? 6.617 5.088 -17.530 1.00 93.69 115 ALA A O 1
ATOM 842 N N . ARG A 1 116 ? 5.160 6.333 -18.712 1.00 95.75 116 ARG A N 1
ATOM 843 C CA . ARG A 1 116 ? 3.969 5.938 -17.945 1.00 95.75 116 ARG A CA 1
ATOM 844 C C . ARG A 1 116 ? 3.674 4.448 -18.106 1.00 95.75 116 ARG A C 1
ATOM 846 O O . ARG A 1 116 ? 3.455 3.766 -17.110 1.00 95.75 116 ARG A O 1
ATOM 853 N N . ASP A 1 117 ? 3.693 3.945 -19.334 1.00 96.31 117 ASP A N 1
ATOM 854 C CA . ASP A 1 117 ? 3.387 2.547 -19.633 1.00 96.31 117 ASP A CA 1
ATOM 855 C C . ASP A 1 117 ? 4.451 1.610 -19.039 1.00 96.31 117 ASP A C 1
ATOM 857 O O . ASP A 1 117 ? 4.109 0.584 -18.451 1.00 96.31 117 ASP A O 1
ATOM 861 N N . ALA A 1 118 ? 5.731 2.000 -19.086 1.00 94.19 118 ALA A N 1
ATOM 862 C CA . ALA A 1 118 ? 6.812 1.282 -18.411 1.00 94.19 118 ALA A CA 1
ATOM 863 C C . ALA A 1 118 ? 6.620 1.243 -16.884 1.00 94.19 118 ALA A C 1
ATOM 865 O O . ALA A 1 118 ? 6.785 0.191 -16.266 1.00 94.19 118 ALA A O 1
ATOM 866 N N . TRP A 1 119 ? 6.220 2.362 -16.270 1.00 95.81 119 TRP A N 1
ATOM 867 C CA . TRP A 1 119 ? 5.895 2.398 -14.843 1.00 95.81 119 TRP A CA 1
ATOM 868 C C . TRP A 1 119 ? 4.700 1.506 -14.495 1.00 95.81 119 TRP A C 1
ATOM 870 O O . TRP A 1 119 ? 4.778 0.743 -13.532 1.00 95.81 119 TRP A O 1
ATOM 880 N N . HIS A 1 120 ? 3.624 1.539 -15.283 1.00 96.81 120 HIS A N 1
ATOM 881 C CA . HIS A 1 120 ? 2.470 0.666 -15.070 1.00 96.81 120 HIS A CA 1
ATOM 882 C C . HIS A 1 120 ? 2.842 -0.816 -15.190 1.00 96.81 120 HIS A C 1
ATOM 884 O O . HIS A 1 120 ? 2.427 -1.607 -14.348 1.00 96.81 120 HIS A O 1
ATOM 890 N N . ALA A 1 121 ? 3.661 -1.190 -16.176 1.00 96.25 121 ALA A N 1
ATOM 891 C CA . ALA A 1 121 ? 4.147 -2.560 -16.323 1.00 96.25 121 ALA A CA 1
ATOM 892 C C . ALA A 1 121 ? 5.009 -2.997 -15.124 1.00 96.25 121 ALA A C 1
ATOM 894 O O . ALA A 1 121 ? 4.824 -4.095 -14.599 1.00 96.25 121 ALA A O 1
ATOM 895 N N . ALA A 1 122 ? 5.903 -2.128 -14.640 1.00 96.12 122 ALA A N 1
ATOM 896 C CA . ALA A 1 122 ? 6.725 -2.401 -13.460 1.00 96.12 122 ALA A CA 1
ATOM 897 C C . ALA A 1 122 ? 5.881 -2.532 -12.181 1.00 96.12 122 ALA A C 1
ATOM 899 O O . ALA A 1 122 ? 6.126 -3.420 -11.363 1.00 96.12 122 ALA A O 1
ATOM 900 N N . LEU A 1 123 ? 4.867 -1.677 -12.010 1.00 97.00 123 LEU A N 1
ATOM 901 C CA . LEU A 1 123 ? 3.904 -1.756 -10.912 1.00 97.00 123 LEU A CA 1
ATOM 902 C C . LEU A 1 123 ? 3.101 -3.065 -10.969 1.00 97.00 123 LEU A C 1
ATOM 904 O O . LEU A 1 123 ? 2.942 -3.727 -9.944 1.00 97.00 123 LEU A O 1
ATOM 908 N N . ASP A 1 124 ? 2.629 -3.460 -12.151 1.00 97.69 124 ASP A N 1
ATOM 909 C CA . ASP A 1 124 ? 1.863 -4.691 -12.360 1.00 97.69 124 ASP A CA 1
ATOM 910 C C . ASP A 1 124 ? 2.685 -5.942 -12.029 1.00 97.69 124 ASP A C 1
ATOM 912 O O . ASP A 1 124 ? 2.262 -6.769 -11.221 1.00 97.69 124 ASP A O 1
ATOM 916 N N . ALA A 1 125 ? 3.906 -6.031 -12.564 1.00 97.06 125 ALA A N 1
ATOM 917 C CA . ALA A 1 125 ? 4.826 -7.133 -12.290 1.00 97.06 125 ALA A CA 1
ATOM 918 C C . ALA A 1 125 ? 5.204 -7.202 -10.801 1.00 97.06 125 ALA A C 1
ATOM 920 O O . ALA A 1 125 ? 5.193 -8.274 -10.195 1.00 97.06 125 ALA A O 1
ATOM 921 N N . THR A 1 126 ? 5.479 -6.047 -10.187 1.00 97.62 126 THR A N 1
ATOM 922 C CA . THR A 1 126 ? 5.833 -5.951 -8.764 1.00 97.62 126 THR A CA 1
ATOM 923 C C . THR A 1 126 ? 4.670 -6.382 -7.876 1.00 97.62 126 THR A C 1
ATOM 925 O O . THR A 1 126 ? 4.865 -7.140 -6.931 1.00 97.62 126 THR A O 1
ATOM 928 N N . THR A 1 127 ? 3.446 -5.939 -8.166 1.00 98.31 127 THR A N 1
ATOM 929 C CA . THR A 1 127 ? 2.254 -6.322 -7.392 1.00 98.31 127 THR A CA 1
ATOM 930 C C . THR A 1 127 ? 1.878 -7.791 -7.585 1.00 98.31 127 THR A C 1
ATOM 932 O O . THR A 1 127 ? 1.460 -8.436 -6.621 1.00 98.31 127 THR A O 1
ATOM 935 N N . ARG A 1 128 ? 2.113 -8.364 -8.771 1.00 98.38 128 ARG A N 1
ATOM 936 C CA . ARG A 1 128 ? 1.970 -9.807 -9.005 1.00 98.38 128 ARG A CA 1
ATOM 937 C C . ARG A 1 128 ? 2.971 -10.627 -8.191 1.00 98.38 128 ARG A C 1
ATOM 939 O O . ARG A 1 128 ? 2.585 -11.612 -7.565 1.00 98.38 128 ARG A O 1
ATOM 946 N N . TRP A 1 129 ? 4.238 -10.212 -8.173 1.00 97.44 129 TRP A N 1
ATOM 947 C CA . TRP A 1 129 ? 5.289 -10.852 -7.375 1.00 97.44 129 TRP A CA 1
ATOM 948 C C . TRP A 1 129 ? 5.026 -10.727 -5.868 1.00 97.44 129 TRP A C 1
ATOM 950 O O . TRP A 1 129 ? 5.158 -11.703 -5.132 1.00 97.44 129 TRP A O 1
ATOM 960 N N . LEU A 1 130 ? 4.592 -9.548 -5.405 1.00 97.44 130 LEU A N 1
ATOM 961 C CA . LEU A 1 130 ? 4.248 -9.305 -4.001 1.00 97.44 130 LEU A CA 1
ATOM 962 C C . LEU A 1 130 ? 3.150 -10.232 -3.494 1.00 97.44 130 LEU A C 1
ATOM 964 O O . LEU A 1 130 ? 3.113 -10.524 -2.298 1.00 97.44 130 LEU A O 1
ATOM 968 N N . TRP A 1 131 ? 2.248 -10.683 -4.365 1.00 97.62 131 TRP A N 1
ATOM 969 C CA . TRP A 1 131 ? 1.273 -11.686 -3.976 1.00 97.62 131 TRP A CA 1
ATOM 970 C C . TRP A 1 131 ? 1.966 -12.989 -3.602 1.00 97.62 131 TRP A C 1
ATOM 972 O O . TRP A 1 131 ? 1.831 -13.437 -2.468 1.00 97.62 131 TRP A O 1
ATOM 982 N N . ASP A 1 132 ? 2.750 -13.562 -4.508 1.00 96.12 132 ASP A N 1
ATOM 983 C CA . ASP A 1 132 ? 3.389 -14.857 -4.266 1.00 96.12 132 ASP A CA 1
ATOM 984 C C . ASP A 1 132 ? 4.361 -14.791 -3.084 1.00 96.12 132 ASP A C 1
ATOM 986 O O . ASP A 1 132 ? 4.371 -15.672 -2.225 1.00 96.12 132 ASP A O 1
ATOM 990 N N . ALA A 1 133 ? 5.150 -13.719 -3.019 1.00 94.69 133 ALA A N 1
ATOM 991 C CA . ALA A 1 133 ? 6.230 -13.587 -2.055 1.00 94.69 133 ALA A CA 1
ATOM 992 C C . ALA A 1 133 ? 5.770 -13.123 -0.661 1.00 94.69 133 ALA A C 1
ATOM 994 O O . ALA A 1 133 ? 6.455 -13.388 0.327 1.00 94.69 133 ALA A O 1
ATOM 995 N N . VAL A 1 134 ? 4.640 -12.407 -0.561 1.00 94.56 134 VAL A N 1
ATOM 996 C CA . VAL A 1 134 ? 4.227 -11.735 0.686 1.00 94.56 134 VAL A CA 1
ATOM 997 C C . VAL A 1 134 ? 2.746 -11.923 0.979 1.00 94.56 134 VAL A C 1
ATOM 999 O O . VAL A 1 134 ? 2.368 -12.511 1.993 1.00 94.56 134 VAL A O 1
ATOM 1002 N N . MET A 1 135 ? 1.882 -11.384 0.121 1.00 94.44 135 MET A N 1
ATOM 1003 C CA . MET A 1 135 ? 0.490 -11.139 0.485 1.00 94.44 135 MET A CA 1
ATOM 1004 C C . MET A 1 135 ? -0.400 -12.364 0.349 1.00 94.44 135 MET A C 1
ATOM 1006 O O . MET A 1 135 ? -1.343 -12.487 1.117 1.00 94.44 135 MET A O 1
ATOM 1010 N N . GLY A 1 136 ? -0.082 -13.298 -0.540 1.00 93.81 136 GLY A N 1
ATOM 1011 C CA . GLY A 1 136 ? -0.717 -14.610 -0.621 1.00 93.81 136 GLY A CA 1
ATOM 1012 C C . GLY A 1 136 ? -0.557 -15.385 0.691 1.00 93.81 136 GLY A C 1
ATOM 1013 O O . GLY A 1 136 ? -1.575 -15.733 1.295 1.00 93.81 136 GLY A O 1
ATOM 1014 N N . PRO A 1 137 ? 0.678 -15.580 1.200 1.00 91.94 137 PRO A N 1
ATOM 1015 C CA . PRO A 1 137 ? 0.916 -16.151 2.527 1.00 91.94 137 PRO A CA 1
ATOM 1016 C C . PRO A 1 137 ? 0.217 -15.390 3.663 1.00 91.94 137 PRO A C 1
ATOM 1018 O O . PRO A 1 137 ? -0.408 -16.010 4.523 1.00 91.94 137 PRO A O 1
ATOM 1021 N N . VAL A 1 138 ? 0.273 -14.051 3.661 1.00 89.75 138 VAL A N 1
ATOM 1022 C CA . VAL A 1 138 ? -0.392 -13.219 4.682 1.00 89.75 138 VAL A CA 1
ATOM 1023 C C . VAL A 1 138 ? -1.909 -13.406 4.654 1.00 89.75 138 VAL A C 1
ATOM 1025 O O . VAL A 1 138 ? -2.510 -13.621 5.705 1.00 89.75 138 VAL A O 1
ATOM 1028 N N . VAL A 1 139 ? -2.532 -13.348 3.476 1.00 90.19 139 VAL A N 1
ATOM 1029 C CA . VAL A 1 139 ? -3.975 -13.556 3.305 1.00 90.19 139 VAL A CA 1
ATOM 1030 C C . VAL A 1 139 ? -4.342 -14.963 3.762 1.00 90.19 139 VAL A C 1
ATOM 1032 O O . VAL A 1 139 ? -5.205 -15.087 4.619 1.00 90.19 139 VAL A O 1
ATOM 1035 N N . ALA A 1 140 ? -3.638 -16.002 3.306 1.00 88.31 140 ALA A N 1
ATOM 1036 C CA . ALA A 1 140 ? -3.904 -17.385 3.709 1.00 88.31 140 ALA A CA 1
ATOM 1037 C C . ALA A 1 140 ? -3.798 -17.603 5.232 1.00 88.31 140 ALA A C 1
ATOM 1039 O O . ALA A 1 140 ? -4.607 -18.322 5.816 1.00 88.31 140 ALA A O 1
ATOM 1040 N N . HIS A 1 141 ? -2.834 -16.951 5.892 1.00 85.19 141 HIS A N 1
ATOM 1041 C CA . HIS A 1 141 ? -2.686 -16.991 7.352 1.00 85.19 141 HIS A CA 1
ATOM 1042 C C . HIS A 1 141 ? -3.840 -16.292 8.088 1.00 85.19 141 HIS A C 1
ATOM 1044 O O . HIS A 1 141 ? -4.199 -16.673 9.203 1.00 85.19 141 HIS A O 1
ATOM 1050 N N . LEU A 1 142 ? -4.420 -15.254 7.482 1.00 84.06 142 LEU A N 1
ATOM 1051 C CA . LEU A 1 142 ? -5.499 -14.455 8.066 1.00 84.06 142 LEU A CA 1
ATOM 1052 C C . LEU A 1 142 ? -6.894 -15.004 7.776 1.00 84.06 142 LEU A C 1
ATOM 1054 O O . LEU A 1 142 ? -7.803 -14.783 8.578 1.00 84.06 142 LEU A O 1
ATOM 1058 N N . THR A 1 143 ? -7.056 -15.709 6.660 1.00 82.06 143 THR A N 1
ATOM 1059 C CA . THR A 1 143 ? -8.302 -16.339 6.217 1.00 82.06 143 THR A CA 1
ATOM 1060 C C . THR A 1 143 ? -8.106 -17.850 6.054 1.00 82.06 143 THR A C 1
ATOM 1062 O O . THR A 1 143 ? -8.211 -18.380 4.945 1.00 82.06 143 THR A O 1
ATOM 1065 N N . PRO A 1 144 ? -7.810 -18.581 7.149 1.00 67.75 144 PRO A N 1
ATOM 1066 C CA . PRO A 1 144 ? -7.681 -20.026 7.066 1.00 67.75 144 PRO A CA 1
ATOM 1067 C C . PRO A 1 144 ? -9.007 -20.637 6.585 1.00 67.75 144 PRO A C 1
ATOM 1069 O O . PRO A 1 144 ? -10.080 -20.137 6.948 1.00 67.75 144 PRO A O 1
ATOM 1072 N N . PRO A 1 145 ? -8.963 -21.716 5.787 1.00 61.00 145 PRO A N 1
ATOM 1073 C CA . PRO A 1 145 ? -10.175 -22.401 5.371 1.00 61.00 145 PRO A CA 1
ATOM 1074 C C . PRO A 1 145 ? -10.960 -22.867 6.610 1.00 61.00 145 PRO A C 1
ATOM 1076 O O . PRO A 1 145 ? -10.348 -23.291 7.597 1.00 61.00 145 PRO A O 1
ATOM 1079 N N . PRO A 1 146 ? -12.303 -22.787 6.597 1.00 59.62 146 PRO A N 1
ATOM 1080 C CA . PRO A 1 146 ? -13.110 -23.277 7.706 1.00 59.62 146 PRO A CA 1
ATOM 1081 C C . PRO A 1 146 ? -12.833 -24.769 7.926 1.00 59.62 146 PRO A C 1
ATOM 1083 O O . PRO A 1 146 ? -12.855 -25.554 6.979 1.00 59.62 146 PRO A O 1
ATOM 1086 N N . ALA A 1 147 ? -12.558 -25.137 9.181 1.00 58.50 147 ALA A N 1
ATOM 1087 C CA . ALA A 1 147 ? -12.119 -26.479 9.567 1.00 58.50 147 ALA A CA 1
ATOM 1088 C C . ALA A 1 147 ? -13.148 -27.579 9.247 1.00 58.50 147 ALA A C 1
ATOM 1090 O O . ALA A 1 147 ? -12.752 -28.715 9.024 1.00 58.50 147 ALA A O 1
ATOM 1091 N N . ASP A 1 148 ? -14.433 -27.226 9.140 1.00 54.22 148 ASP A N 1
ATOM 1092 C CA . ASP A 1 148 ? -15.530 -28.138 8.817 1.00 54.22 148 ASP A CA 1
ATOM 1093 C C . ASP A 1 148 ? -16.489 -27.446 7.832 1.00 54.22 148 ASP A C 1
ATOM 1095 O O . ASP A 1 148 ? -17.366 -26.663 8.206 1.00 54.22 148 ASP A O 1
ATOM 1099 N N . ALA A 1 149 ? -16.277 -27.667 6.535 1.00 46.50 149 ALA A N 1
ATOM 1100 C CA . ALA A 1 149 ? -17.009 -26.986 5.475 1.00 46.50 149 ALA A CA 1
ATOM 1101 C C . ALA A 1 149 ? -18.476 -27.450 5.393 1.00 46.50 149 ALA A C 1
ATOM 1103 O O . ALA A 1 149 ? -18.808 -28.407 4.696 1.00 46.50 149 ALA A O 1
ATOM 1104 N N . THR A 1 150 ? -19.378 -26.685 6.007 1.00 42.94 150 THR A N 1
ATOM 1105 C CA . THR A 1 150 ? -20.608 -26.327 5.288 1.00 42.94 150 THR A CA 1
ATOM 1106 C C . THR A 1 150 ? -20.302 -25.001 4.596 1.00 42.94 150 THR A C 1
ATOM 1108 O O . THR A 1 150 ? -19.972 -24.042 5.295 1.00 42.94 150 THR A O 1
ATOM 1111 N N . PRO A 1 151 ? -20.320 -24.918 3.255 1.00 39.66 151 PRO A N 1
ATOM 1112 C CA . PRO A 1 151 ? -20.085 -23.660 2.563 1.00 39.66 151 PRO A CA 1
ATOM 1113 C C . PRO A 1 151 ? -21.230 -22.706 2.909 1.00 39.66 151 PRO A C 1
ATOM 1115 O O . PRO A 1 151 ? -22.325 -22.805 2.361 1.00 39.66 151 PRO A O 1
ATOM 1118 N N . SER A 1 152 ? -20.990 -21.806 3.862 1.00 40.62 152 SER A N 1
ATOM 1119 C CA . SER A 1 152 ? -21.857 -20.650 4.039 1.00 40.62 152 SER A CA 1
ATOM 1120 C C . SER A 1 152 ? -21.656 -19.757 2.815 1.00 40.62 152 SER A C 1
ATOM 1122 O O . SER A 1 152 ? -20.503 -19.432 2.504 1.00 40.62 152 SER A O 1
ATOM 1124 N N . PRO A 1 153 ? -22.722 -19.375 2.095 1.00 35.97 153 PRO A N 1
ATOM 1125 C CA . PRO A 1 153 ? -22.635 -18.463 0.969 1.00 35.97 153 PRO A CA 1
ATOM 1126 C C . PRO A 1 153 ? -22.455 -17.052 1.530 1.00 35.97 153 PRO A C 1
ATOM 1128 O O . PRO A 1 153 ? -23.372 -16.239 1.492 1.00 35.97 153 PRO A O 1
ATOM 1131 N N . LEU A 1 154 ? -21.296 -16.773 2.125 1.00 39.06 154 LEU A N 1
ATOM 1132 C CA . LEU A 1 154 ? -20.979 -15.417 2.537 1.00 39.06 154 LEU A CA 1
ATOM 1133 C C . LEU A 1 154 ? -20.679 -14.621 1.274 1.00 39.06 154 LEU A C 1
ATOM 1135 O O . LEU A 1 154 ? -19.744 -14.914 0.525 1.00 39.06 154 LEU A O 1
ATOM 1139 N N . LEU A 1 155 ? -21.535 -13.633 1.039 1.00 39.03 155 LEU A N 1
ATOM 1140 C CA . LEU A 1 155 ? -21.345 -12.599 0.039 1.00 39.03 155 LEU A CA 1
ATOM 1141 C C . LEU A 1 155 ? -19.964 -11.943 0.239 1.00 39.03 155 LEU A C 1
ATOM 1143 O O . LEU A 1 155 ? -19.516 -11.794 1.384 1.00 39.03 155 LEU A O 1
ATOM 1147 N N . PRO A 1 156 ? -19.289 -11.502 -0.839 1.00 36.62 156 PRO A N 1
ATOM 1148 C CA . PRO A 1 156 ? -18.119 -10.639 -0.717 1.00 36.62 156 PRO A CA 1
ATOM 1149 C C . PRO A 1 156 ? -18.507 -9.412 0.124 1.00 36.62 156 PRO A C 1
ATOM 1151 O O . PRO A 1 156 ? -19.338 -8.614 -0.304 1.00 36.62 156 PRO A O 1
ATOM 1154 N N . GLY A 1 157 ? -17.969 -9.302 1.343 1.00 40.09 157 GLY A N 1
ATOM 1155 C CA . GLY A 1 157 ? -18.280 -8.217 2.285 1.00 40.09 157 GLY A CA 1
ATOM 1156 C C . GLY A 1 157 ? -18.824 -8.636 3.658 1.00 40.09 157 GLY A C 1
ATOM 1157 O O . GLY A 1 157 ? -18.886 -7.790 4.544 1.00 40.09 157 GLY A O 1
ATOM 1158 N N . GLU A 1 158 ? -19.167 -9.911 3.887 1.00 38.91 158 GLU A N 1
ATOM 1159 C CA . GLU A 1 158 ? -19.670 -10.374 5.202 1.00 38.91 158 GLU A CA 1
ATOM 1160 C C . GLU A 1 158 ? -18.598 -10.999 6.120 1.00 38.91 158 GLU A C 1
ATOM 1162 O O . GLU A 1 158 ? -18.847 -11.293 7.291 1.00 38.91 158 GLU A O 1
ATOM 1167 N N . GLY A 1 159 ? -17.359 -11.136 5.644 1.00 41.88 159 GLY A N 1
ATOM 1168 C CA . GLY A 1 159 ? -16.213 -11.456 6.493 1.00 41.88 159 GLY A CA 1
ATOM 1169 C C . GLY A 1 159 ? -15.686 -10.202 7.193 1.00 41.88 159 GLY A C 1
ATOM 1170 O O . GLY A 1 159 ? -14.911 -9.466 6.599 1.00 41.88 159 GLY A O 1
ATOM 1171 N N . ARG A 1 160 ? -16.071 -9.993 8.462 1.00 47.91 160 ARG A N 1
ATOM 1172 C CA . ARG A 1 160 ? -15.741 -8.833 9.327 1.00 47.91 160 ARG A CA 1
ATOM 1173 C C . ARG A 1 160 ? -16.406 -7.508 8.929 1.00 47.91 160 ARG A C 1
ATOM 1175 O O . ARG A 1 160 ? -15.828 -6.665 8.252 1.00 47.91 160 ARG A O 1
ATOM 1182 N N . GLY A 1 161 ? -17.575 -7.274 9.525 1.00 38.25 161 GLY A N 1
ATOM 1183 C CA . GLY A 1 161 ? -18.134 -5.935 9.714 1.00 38.25 161 GLY A CA 1
ATOM 1184 C C . GLY A 1 161 ? -17.229 -4.984 10.532 1.00 38.25 161 GLY A C 1
ATOM 1185 O O . GLY A 1 161 ? -16.122 -5.342 10.952 1.00 38.25 161 GLY A O 1
ATOM 1186 N N . PRO A 1 162 ? -17.688 -3.740 10.744 1.00 36.31 162 PRO A N 1
ATOM 1187 C CA . PRO A 1 162 ? -16.856 -2.558 10.960 1.00 36.31 162 PRO A CA 1
ATOM 1188 C C . PRO A 1 162 ? -16.029 -2.650 12.246 1.00 36.31 162 PRO A C 1
ATOM 1190 O O . PRO A 1 162 ? -16.555 -2.599 13.352 1.00 36.31 162 PRO A O 1
ATOM 1193 N N . GLY A 1 163 ? -14.710 -2.770 12.086 1.00 46.97 163 GLY A N 1
ATOM 1194 C CA . GLY A 1 163 ? -13.742 -2.610 13.173 1.00 46.97 163 GLY A CA 1
ATOM 1195 C C . GLY A 1 163 ? -12.518 -3.517 13.061 1.00 46.97 163 GLY A C 1
ATOM 1196 O O . GLY A 1 163 ? -11.418 -3.123 13.444 1.00 46.97 163 GLY A O 1
ATOM 1197 N N . GLY A 1 164 ? -12.651 -4.714 12.489 1.00 59.44 164 GLY A N 1
ATOM 1198 C CA . GLY A 1 164 ? -11.595 -5.733 12.525 1.00 59.44 164 GLY A CA 1
ATOM 1199 C C . GLY A 1 164 ? -10.516 -5.623 11.442 1.00 59.44 164 GLY A C 1
ATOM 1200 O O . GLY A 1 164 ? -10.262 -6.594 10.732 1.00 59.44 164 GLY A O 1
ATOM 1201 N N . GLY A 1 165 ? -9.873 -4.466 11.287 1.00 75.81 165 GLY A N 1
ATOM 1202 C CA . GLY A 1 165 ? -8.777 -4.289 10.325 1.00 75.81 165 GLY A CA 1
ATOM 1203 C C . GLY A 1 165 ? -7.489 -5.018 10.735 1.00 75.81 165 GLY A C 1
ATOM 1204 O O . GLY A 1 165 ? -7.209 -5.208 11.923 1.00 75.81 165 GLY A O 1
ATOM 1205 N N . VAL A 1 166 ? -6.677 -5.399 9.750 1.00 84.94 166 VAL A N 1
ATOM 1206 C CA . VAL A 1 166 ? -5.319 -5.911 9.967 1.00 84.94 166 VAL A CA 1
ATOM 1207 C C . VAL A 1 166 ? -4.324 -4.764 9.875 1.00 84.94 166 VAL A C 1
ATOM 1209 O O . VAL A 1 166 ? -4.355 -3.994 8.921 1.00 84.94 166 VAL A O 1
ATOM 1212 N N . ARG A 1 167 ? -3.425 -4.638 10.858 1.00 87.62 167 ARG A N 1
ATOM 1213 C CA . ARG A 1 167 ? -2.318 -3.672 10.790 1.00 87.62 167 ARG A CA 1
ATOM 1214 C C . ARG A 1 167 ? -1.029 -4.367 10.372 1.00 87.62 167 ARG A C 1
ATOM 1216 O O . ARG A 1 167 ? -0.571 -5.259 11.082 1.00 87.62 167 ARG A O 1
ATOM 1223 N N . LEU A 1 168 ? -0.473 -3.932 9.246 1.00 88.38 168 LEU A N 1
ATOM 1224 C CA . LEU A 1 168 ? 0.849 -4.302 8.759 1.00 88.38 168 LEU A CA 1
ATOM 1225 C C . LEU A 1 168 ? 1.887 -3.327 9.322 1.00 88.38 168 LEU A C 1
ATOM 1227 O O . LEU A 1 168 ? 1.673 -2.113 9.327 1.00 88.38 168 LEU A O 1
ATOM 1231 N N . ILE A 1 169 ? 3.022 -3.862 9.764 1.00 87.94 169 ILE A N 1
ATOM 1232 C CA . ILE A 1 169 ? 4.190 -3.083 10.186 1.00 87.94 169 ILE A CA 1
ATOM 1233 C C . ILE A 1 169 ? 5.347 -3.457 9.253 1.00 87.94 169 ILE A C 1
ATOM 1235 O O . ILE A 1 169 ? 6.176 -4.290 9.623 1.00 87.94 169 ILE A O 1
ATOM 1239 N N . PRO A 1 170 ? 5.370 -2.939 8.010 1.00 87.88 170 PRO A N 1
ATOM 1240 C CA . PRO A 1 170 ? 6.457 -3.232 7.090 1.00 87.88 170 PRO A CA 1
ATOM 1241 C C . PRO A 1 170 ? 7.736 -2.523 7.549 1.00 87.88 170 PRO A C 1
ATOM 1243 O O . PRO A 1 170 ? 7.692 -1.422 8.101 1.00 87.88 170 PRO A O 1
ATOM 1246 N N . THR A 1 171 ? 8.886 -3.142 7.304 1.00 85.44 171 THR A N 1
ATOM 1247 C CA . THR A 1 171 ? 10.201 -2.604 7.668 1.00 85.44 171 THR A CA 1
ATOM 1248 C C . THR A 1 171 ? 11.133 -2.588 6.459 1.00 85.44 171 THR A C 1
ATOM 1250 O O . THR A 1 171 ? 10.933 -3.315 5.485 1.00 85.44 171 THR A O 1
ATOM 1253 N N . GLY A 1 172 ? 12.148 -1.721 6.505 1.00 88.75 172 GLY A N 1
ATOM 1254 C CA . GLY A 1 172 ? 13.147 -1.606 5.441 1.00 88.75 172 GLY A CA 1
ATOM 1255 C C . GLY A 1 172 ? 12.533 -1.297 4.072 1.00 88.75 172 GLY A C 1
ATOM 1256 O O . GLY A 1 172 ? 11.604 -0.498 3.959 1.00 88.75 172 GLY A O 1
ATOM 1257 N N . LEU A 1 173 ? 13.056 -1.948 3.032 1.00 91.69 173 LEU A N 1
ATOM 1258 C CA . LEU A 1 173 ? 12.626 -1.745 1.646 1.00 91.69 173 LEU A CA 1
ATOM 1259 C C . LEU A 1 173 ? 11.198 -2.238 1.368 1.00 91.69 173 LEU A C 1
ATOM 1261 O O . LEU A 1 173 ? 10.535 -1.695 0.488 1.00 91.69 173 LEU A O 1
ATOM 1265 N N . LEU A 1 174 ? 10.682 -3.195 2.148 1.00 90.81 174 LEU A N 1
ATOM 1266 C CA . LEU A 1 174 ? 9.308 -3.681 1.985 1.00 90.81 174 LEU A CA 1
ATOM 1267 C C . LEU A 1 174 ? 8.278 -2.565 2.237 1.00 90.81 174 LEU A C 1
ATOM 1269 O O . LEU A 1 174 ? 7.215 -2.554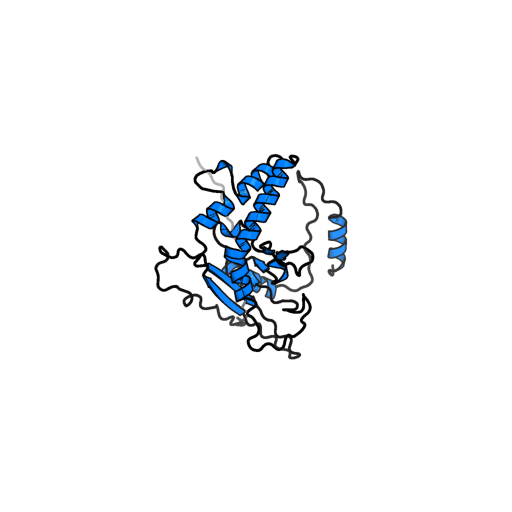 1.623 1.00 90.81 174 LEU A O 1
ATOM 1273 N N . ALA A 1 175 ? 8.600 -1.592 3.097 1.00 91.19 175 ALA A N 1
ATOM 1274 C CA . ALA A 1 175 ? 7.729 -0.450 3.381 1.00 91.19 175 ALA A CA 1
ATOM 1275 C C . ALA A 1 175 ? 7.558 0.515 2.193 1.00 91.19 175 ALA A C 1
ATOM 1277 O O . ALA A 1 175 ? 6.687 1.381 2.242 1.00 91.19 175 ALA A O 1
ATOM 1278 N N . LEU A 1 176 ? 8.366 0.372 1.136 1.00 93.50 176 LEU A N 1
ATOM 1279 C CA . LEU A 1 176 ? 8.275 1.172 -0.089 1.00 93.50 176 LEU A CA 1
ATOM 1280 C C . LEU A 1 176 ? 7.368 0.536 -1.152 1.00 93.50 176 LEU A C 1
ATOM 1282 O O . LEU A 1 176 ? 7.081 1.168 -2.168 1.00 93.50 176 LEU A O 1
ATOM 1286 N N . LEU A 1 177 ? 6.943 -0.712 -0.940 1.00 95.44 177 LEU A N 1
ATOM 1287 C CA . LEU A 1 177 ? 6.205 -1.498 -1.919 1.00 95.44 177 LEU A CA 1
ATOM 1288 C C . LEU A 1 177 ? 4.684 -1.449 -1.671 1.00 95.44 177 LEU A C 1
ATOM 1290 O O . LEU A 1 177 ? 4.240 -1.418 -0.519 1.00 95.44 177 LEU A O 1
ATOM 1294 N N . PRO A 1 178 ? 3.853 -1.471 -2.731 1.00 96.00 178 PRO A N 1
ATOM 1295 C CA . PRO A 1 178 ? 2.397 -1.347 -2.625 1.00 96.00 178 PRO A CA 1
ATOM 1296 C C . PRO A 1 178 ? 1.731 -2.671 -2.205 1.00 96.00 178 PRO A C 1
ATOM 1298 O O . PRO A 1 178 ? 0.987 -3.278 -2.969 1.00 96.00 178 PRO A O 1
ATOM 1301 N N . LEU A 1 179 ? 1.982 -3.127 -0.971 1.00 95.50 179 LEU A N 1
ATOM 1302 C CA . LEU A 1 179 ? 1.540 -4.448 -0.486 1.00 95.50 179 LEU A CA 1
ATOM 1303 C C . LEU A 1 179 ? 0.028 -4.679 -0.635 1.00 95.50 179 LEU A C 1
ATOM 1305 O O . LEU A 1 179 ? -0.397 -5.746 -1.054 1.00 95.50 179 LEU A O 1
ATOM 1309 N N . HIS A 1 180 ? -0.802 -3.678 -0.342 1.00 93.75 180 HIS A N 1
ATOM 1310 C CA . HIS A 1 180 ? -2.259 -3.805 -0.453 1.00 93.75 180 HIS A CA 1
ATOM 1311 C C . HIS A 1 180 ? -2.733 -4.073 -1.893 1.00 93.75 180 HIS A C 1
ATOM 1313 O O . HIS A 1 180 ? -3.770 -4.702 -2.079 1.00 93.75 180 HIS A O 1
ATOM 1319 N N . ALA A 1 181 ? -1.973 -3.632 -2.899 1.00 96.69 181 ALA A N 1
ATOM 1320 C CA . ALA A 1 181 ? -2.297 -3.802 -4.313 1.00 96.69 181 ALA A CA 1
ATOM 1321 C C . ALA A 1 181 ? -1.786 -5.128 -4.901 1.00 96.69 181 ALA A C 1
ATOM 1323 O O . ALA A 1 181 ? -1.947 -5.360 -6.097 1.00 96.69 181 ALA A O 1
ATOM 1324 N N . ALA A 1 182 ? -1.163 -5.989 -4.090 1.00 97.88 182 ALA A N 1
ATOM 1325 C CA . ALA A 1 182 ? -0.710 -7.299 -4.534 1.00 97.88 182 ALA A CA 1
ATOM 1326 C C . ALA A 1 182 ? -1.874 -8.144 -5.074 1.00 97.88 182 ALA A C 1
ATOM 1328 O O . ALA A 1 182 ? -2.962 -8.132 -4.490 1.00 97.88 182 ALA A O 1
ATOM 1329 N N . TRP A 1 183 ? -1.647 -8.887 -6.158 1.00 98.25 183 TRP A N 1
ATOM 1330 C CA . TRP A 1 183 ? -2.706 -9.635 -6.841 1.00 98.25 183 TRP A CA 1
ATOM 1331 C C . TRP A 1 183 ? -2.236 -10.955 -7.458 1.00 98.25 183 TRP A C 1
ATOM 1333 O O . TRP A 1 183 ? -1.052 -11.139 -7.723 1.00 98.25 183 TRP A O 1
ATOM 1343 N N . THR A 1 184 ? -3.184 -11.854 -7.726 1.00 98.31 184 THR A N 1
ATOM 1344 C CA . THR A 1 184 ? -2.988 -13.105 -8.482 1.00 98.31 184 THR A CA 1
ATOM 1345 C C . THR A 1 184 ? -4.113 -13.323 -9.491 1.00 98.31 184 THR A C 1
ATOM 1347 O O . THR A 1 184 ? -5.163 -12.682 -9.390 1.00 98.31 184 THR A O 1
ATOM 1350 N N . GLU A 1 185 ? -3.911 -14.191 -10.479 1.00 98.19 185 GLU A N 1
ATOM 1351 C CA . GLU A 1 185 ? -4.944 -14.531 -11.455 1.00 98.19 185 GLU A CA 1
ATOM 1352 C C . GLU A 1 185 ? -6.131 -15.243 -10.788 1.00 98.19 185 GLU A C 1
ATOM 1354 O O . GLU A 1 185 ? -5.969 -16.187 -10.016 1.00 98.19 185 GLU A O 1
ATOM 1359 N N . ASP A 1 186 ? -7.345 -14.812 -11.125 1.00 96.19 186 ASP A N 1
ATOM 1360 C CA . ASP A 1 186 ? -8.590 -15.454 -10.707 1.00 96.19 186 ASP A CA 1
ATOM 1361 C C . ASP A 1 186 ? -9.670 -15.208 -11.765 1.00 96.19 186 ASP A C 1
ATOM 1363 O O . ASP A 1 186 ? -10.277 -14.137 -11.837 1.00 96.19 186 ASP A O 1
ATOM 1367 N N . ALA A 1 187 ? -9.925 -16.225 -12.591 1.00 96.12 187 ALA A N 1
ATOM 1368 C CA . ALA A 1 187 ? -10.903 -16.158 -13.676 1.00 96.12 187 ALA A CA 1
ATOM 1369 C C . ALA A 1 187 ? -12.355 -15.998 -13.189 1.00 96.12 187 ALA A C 1
ATOM 1371 O O . ALA A 1 187 ? -13.240 -15.717 -13.994 1.00 96.12 187 ALA A O 1
ATOM 1372 N N . THR A 1 188 ? -12.617 -16.177 -11.890 1.00 93.31 188 THR A N 1
ATOM 1373 C CA . THR A 1 188 ? -13.951 -15.978 -11.307 1.00 93.31 188 THR A CA 1
ATOM 1374 C C . THR A 1 188 ? -14.241 -14.511 -10.974 1.00 93.31 188 THR A C 1
ATOM 1376 O O . THR A 1 188 ? -15.393 -14.156 -10.721 1.00 93.31 188 THR A O 1
ATOM 1379 N N . ARG A 1 189 ? -13.224 -13.637 -11.002 1.00 90.62 189 ARG A N 1
ATOM 1380 C CA . ARG A 1 189 ? -13.360 -12.198 -10.732 1.00 90.62 189 ARG A CA 1
ATOM 1381 C C . ARG A 1 189 ? -13.583 -11.406 -12.026 1.00 90.62 189 ARG A C 1
ATOM 1383 O O . ARG A 1 189 ? -12.990 -11.749 -13.047 1.00 90.62 189 ARG A O 1
ATOM 1390 N N . PRO A 1 190 ? -14.350 -10.295 -12.004 1.00 93.00 190 PRO A N 1
ATOM 1391 C CA . PRO A 1 190 ? -14.613 -9.484 -13.202 1.00 93.00 190 PRO A CA 1
ATOM 1392 C C . PRO A 1 190 ? -13.357 -8.963 -13.914 1.00 93.00 190 PRO A C 1
ATOM 1394 O O . PRO A 1 190 ? -13.356 -8.790 -15.127 1.00 93.00 190 PRO A O 1
ATOM 1397 N N . THR A 1 191 ? -12.288 -8.711 -13.160 1.00 94.25 191 THR A N 1
ATOM 1398 C CA . THR A 1 191 ? -10.996 -8.231 -13.671 1.00 94.25 191 THR A CA 1
ATOM 1399 C C . THR A 1 191 ? -10.058 -9.367 -14.086 1.00 94.25 191 THR A C 1
ATOM 1401 O O . THR A 1 191 ? -8.963 -9.099 -14.572 1.00 94.25 191 THR A O 1
ATOM 1404 N N . GLY A 1 192 ? -10.436 -10.629 -13.849 1.00 96.81 192 GLY A N 1
ATOM 1405 C CA . GLY A 1 192 ? -9.536 -11.780 -13.942 1.00 96.81 192 GLY A CA 1
ATOM 1406 C C . GLY A 1 192 ? -8.458 -11.810 -12.850 1.00 96.81 192 GLY A C 1
ATOM 1407 O O . GLY A 1 192 ? -7.506 -12.584 -12.954 1.00 96.81 192 GLY A O 1
ATOM 1408 N N . ARG A 1 193 ? -8.567 -10.949 -11.830 1.00 97.62 193 ARG A N 1
ATOM 1409 C CA . ARG A 1 193 ? -7.567 -10.766 -10.775 1.00 97.62 193 ARG A CA 1
ATOM 1410 C C . ARG A 1 193 ? -8.212 -10.786 -9.399 1.00 97.62 193 ARG A C 1
ATOM 1412 O O . ARG A 1 193 ? -9.269 -10.192 -9.190 1.00 97.62 193 ARG A O 1
ATOM 1419 N N . ARG A 1 194 ? -7.524 -11.413 -8.452 1.00 95.62 194 ARG A N 1
ATOM 1420 C CA . ARG A 1 194 ? -7.833 -11.383 -7.024 1.00 95.62 194 ARG A CA 1
ATOM 1421 C C . ARG A 1 194 ? -6.799 -10.520 -6.310 1.00 95.62 194 ARG A C 1
ATOM 1423 O O . ARG A 1 194 ? -5.619 -10.863 -6.326 1.00 95.62 194 ARG A O 1
ATOM 1430 N N . TYR A 1 195 ? -7.236 -9.421 -5.695 1.00 95.88 195 TYR A N 1
ATOM 1431 C CA . TYR A 1 195 ? -6.360 -8.490 -4.980 1.00 95.88 195 TYR A CA 1
ATOM 1432 C C . TYR A 1 195 ? -6.369 -8.736 -3.475 1.00 95.88 195 TYR A C 1
ATOM 1434 O O . TYR A 1 195 ? -7.387 -9.105 -2.900 1.00 95.88 195 TYR A O 1
ATOM 1442 N N . ALA A 1 196 ? -5.250 -8.459 -2.804 1.00 92.62 196 ALA A N 1
ATOM 1443 C CA . ALA A 1 196 ? -5.155 -8.591 -1.351 1.00 92.62 196 ALA A CA 1
ATOM 1444 C C . ALA A 1 196 ? -6.144 -7.658 -0.627 1.00 92.62 196 ALA A C 1
ATOM 1446 O O . ALA A 1 196 ? -6.780 -8.073 0.342 1.00 92.62 196 ALA A O 1
ATOM 1447 N N . LEU A 1 197 ? -6.312 -6.424 -1.119 1.00 92.00 197 LEU A N 1
ATOM 1448 C CA . LEU A 1 197 ? -7.253 -5.443 -0.562 1.00 92.00 197 LEU A CA 1
ATOM 1449 C C . LEU A 1 197 ? -8.726 -5.875 -0.631 1.00 92.00 197 LEU A C 1
ATOM 1451 O O . LEU A 1 197 ? -9.518 -5.398 0.177 1.00 92.00 197 LEU A O 1
ATOM 1455 N N . ASP A 1 198 ? -9.084 -6.775 -1.552 1.00 89.94 198 ASP A N 1
ATOM 1456 C CA . ASP A 1 198 ? -10.454 -7.295 -1.675 1.00 89.94 198 ASP A CA 1
ATOM 1457 C C . ASP A 1 198 ? -10.757 -8.368 -0.619 1.00 89.94 198 ASP A C 1
ATOM 1459 O O . ASP A 1 198 ? -11.914 -8.697 -0.365 1.00 89.94 198 ASP A O 1
ATOM 1463 N N . GLU A 1 199 ? -9.715 -8.942 -0.017 1.00 87.75 199 GLU A N 1
ATOM 1464 C CA . GLU A 1 199 ? -9.817 -10.082 0.895 1.00 87.75 199 GLU A CA 1
ATOM 1465 C C . GLU A 1 199 ? -9.721 -9.651 2.359 1.00 87.75 199 GLU A C 1
ATOM 1467 O O . GLU A 1 199 ? -10.344 -10.249 3.237 1.00 87.75 199 GLU A O 1
ATOM 1472 N N . VAL A 1 200 ? -8.910 -8.628 2.641 1.00 85.94 200 VAL A N 1
ATOM 1473 C CA . VAL A 1 200 ? -8.641 -8.153 3.998 1.00 85.94 200 VAL A CA 1
ATOM 1474 C C . VAL A 1 200 ? -8.472 -6.635 4.003 1.00 85.94 200 VAL A C 1
ATOM 1476 O O . VAL A 1 200 ? -7.664 -6.074 3.265 1.00 85.94 200 VAL A O 1
ATOM 1479 N N . THR A 1 201 ? -9.151 -5.961 4.933 1.00 87.00 201 THR A N 1
ATOM 1480 C CA . THR A 1 201 ? -8.921 -4.536 5.200 1.00 87.00 201 THR A CA 1
ATOM 1481 C C . THR A 1 201 ? -7.578 -4.336 5.896 1.00 87.00 201 THR A C 1
ATOM 1483 O O . THR A 1 201 ? -7.446 -4.539 7.110 1.00 87.00 201 THR A O 1
ATOM 1486 N N . PHE A 1 202 ? -6.577 -3.909 5.130 1.00 86.81 202 PHE A N 1
ATOM 1487 C CA . PHE A 1 202 ? -5.255 -3.575 5.645 1.00 86.81 202 PHE A CA 1
ATOM 1488 C C . PHE A 1 202 ? -5.154 -2.107 6.058 1.00 86.81 202 PHE A C 1
ATOM 1490 O O . PHE A 1 202 ? -5.655 -1.200 5.402 1.00 86.81 202 PHE A O 1
ATOM 1497 N N . GLY A 1 203 ? -4.422 -1.864 7.135 1.00 89.75 203 GLY A N 1
ATOM 1498 C CA . GLY A 1 203 ? -3.857 -0.566 7.451 1.00 89.75 203 GLY A CA 1
ATOM 1499 C C . GLY A 1 203 ? -2.394 -0.708 7.833 1.00 89.75 203 GLY A C 1
ATOM 1500 O O . GLY A 1 203 ? -1.920 -1.803 8.122 1.00 89.75 203 GLY A O 1
ATOM 1501 N N . TYR A 1 204 ? -1.682 0.409 7.880 1.00 90.25 204 TYR A N 1
ATOM 1502 C CA . TYR A 1 204 ? -0.248 0.418 8.147 1.00 90.25 204 TYR A CA 1
ATOM 1503 C C . TYR A 1 204 ? 0.053 1.085 9.484 1.00 90.25 204 TYR A C 1
ATOM 1505 O O . TYR A 1 204 ? -0.650 2.004 9.907 1.00 90.25 204 TYR A O 1
ATOM 1513 N N . ALA A 1 205 ? 1.103 0.622 10.150 1.00 89.81 205 ALA A N 1
ATOM 1514 C CA . ALA A 1 205 ? 1.698 1.307 11.284 1.00 89.81 205 ALA A CA 1
ATOM 1515 C C . ALA A 1 205 ? 3.222 1.253 11.171 1.00 89.81 205 ALA A C 1
ATOM 1517 O O . ALA A 1 205 ? 3.782 0.233 10.789 1.00 89.81 205 ALA A O 1
ATOM 1518 N N . ALA A 1 206 ? 3.899 2.339 11.543 1.00 89.06 206 ALA A N 1
ATOM 1519 C CA . ALA A 1 206 ? 5.361 2.400 11.493 1.00 89.06 206 ALA A CA 1
ATOM 1520 C C . ALA A 1 206 ? 6.032 1.466 12.518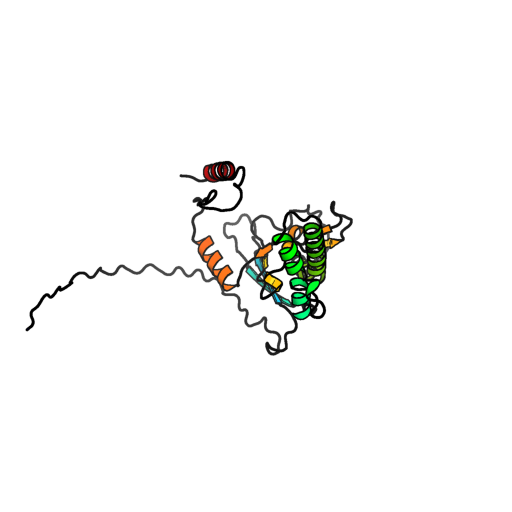 1.00 89.06 206 ALA A C 1
ATOM 1522 O O . ALA A 1 206 ? 7.155 1.016 12.322 1.00 89.06 206 ALA A O 1
ATOM 1523 N N . SER A 1 207 ? 5.362 1.195 13.642 1.00 86.56 207 SER A N 1
ATOM 1524 C CA . SER A 1 207 ? 5.813 0.251 14.667 1.00 86.56 207 SER A CA 1
ATOM 1525 C C . SER A 1 207 ? 4.656 -0.173 15.572 1.00 86.56 207 SER A C 1
ATOM 1527 O O . SER A 1 207 ? 3.617 0.492 15.630 1.00 86.56 207 SER A O 1
ATOM 1529 N N . ALA A 1 208 ? 4.856 -1.244 16.345 1.00 83.38 208 ALA A N 1
ATOM 1530 C CA . ALA A 1 208 ? 3.884 -1.687 17.344 1.00 83.38 208 ALA A CA 1
ATOM 1531 C C . ALA A 1 208 ? 3.679 -0.635 18.449 1.00 83.38 208 ALA A C 1
ATOM 1533 O O . ALA A 1 208 ? 2.563 -0.448 18.927 1.00 83.38 208 ALA A O 1
ATOM 1534 N N . VAL A 1 209 ? 4.740 0.096 18.812 1.00 86.75 209 VAL A N 1
ATOM 1535 C CA . VAL A 1 209 ? 4.682 1.178 19.806 1.00 86.75 209 VAL A CA 1
ATOM 1536 C C . VAL A 1 209 ? 3.845 2.343 19.285 1.00 86.75 209 VAL A C 1
ATOM 1538 O O . VAL A 1 209 ? 2.953 2.811 19.988 1.00 86.75 209 VAL A O 1
ATOM 1541 N N . ALA A 1 210 ? 4.087 2.785 18.047 1.00 89.06 210 ALA A N 1
ATOM 1542 C CA . ALA A 1 210 ? 3.301 3.852 17.430 1.00 89.06 210 ALA A CA 1
ATOM 1543 C C . ALA A 1 210 ? 1.820 3.459 17.319 1.00 89.06 210 ALA A C 1
ATOM 1545 O O . ALA A 1 210 ? 0.949 4.262 17.644 1.00 89.06 210 ALA A O 1
ATOM 1546 N N . LEU A 1 211 ? 1.535 2.206 16.944 1.00 87.31 211 LEU A N 1
ATOM 1547 C CA . LEU A 1 211 ? 0.172 1.680 16.900 1.00 87.31 211 LEU A CA 1
ATOM 1548 C C . LEU A 1 211 ? -0.500 1.685 18.281 1.00 87.31 211 LEU A C 1
ATOM 1550 O O . LEU A 1 211 ? -1.659 2.080 18.393 1.00 87.31 211 LEU A O 1
ATOM 1554 N N . ALA A 1 212 ? 0.212 1.265 19.331 1.00 84.94 212 ALA A N 1
ATOM 1555 C CA . ALA A 1 212 ? -0.310 1.276 20.695 1.00 84.94 212 ALA A CA 1
ATOM 1556 C C . ALA A 1 212 ? -0.647 2.703 21.158 1.00 84.94 212 ALA A C 1
ATOM 1558 O O . ALA A 1 212 ? -1.758 2.950 21.618 1.00 84.94 212 ALA A O 1
ATOM 1559 N N . ARG A 1 213 ? 0.262 3.665 20.946 1.00 88.75 213 ARG A N 1
ATOM 1560 C CA . ARG A 1 213 ? 0.035 5.076 21.306 1.00 88.75 213 ARG A CA 1
ATOM 1561 C C . ARG A 1 213 ? -1.102 5.717 20.519 1.00 88.75 213 ARG A C 1
ATOM 1563 O O . ARG A 1 213 ? -1.912 6.433 21.099 1.00 88.75 213 ARG A O 1
ATOM 1570 N N . ALA A 1 214 ? -1.193 5.436 19.220 1.00 87.75 214 ALA A N 1
ATOM 1571 C CA . ALA A 1 214 ? -2.292 5.925 18.394 1.00 87.75 214 ALA A CA 1
ATOM 1572 C C . ALA A 1 214 ? -3.649 5.419 18.907 1.00 87.75 214 ALA A C 1
ATOM 1574 O O . ALA A 1 214 ? -4.615 6.176 18.940 1.00 87.75 214 ALA A O 1
ATOM 1575 N N . ARG A 1 215 ? -3.716 4.164 19.367 1.00 84.69 215 ARG A N 1
ATOM 1576 C CA . ARG A 1 215 ? -4.932 3.590 19.962 1.00 84.69 215 ARG A CA 1
ATOM 1577 C C . ARG A 1 215 ? -5.288 4.209 21.305 1.00 84.69 215 ARG A C 1
ATOM 1579 O O . ARG A 1 215 ? -6.456 4.498 21.524 1.00 84.69 215 ARG A O 1
ATOM 1586 N N . GLU A 1 216 ? -4.307 4.423 22.180 1.00 85.62 216 GLU A N 1
ATOM 1587 C CA . GLU A 1 216 ? -4.524 5.129 23.450 1.00 85.62 216 GLU A CA 1
ATOM 1588 C C . GLU A 1 216 ? -5.112 6.526 23.204 1.00 85.62 216 GLU A C 1
ATOM 1590 O O . GLU A 1 216 ? -6.095 6.902 23.837 1.00 85.62 216 GLU A O 1
ATOM 1595 N N . GLY A 1 217 ? -4.556 7.268 22.238 1.00 86.81 217 GLY A N 1
ATOM 1596 C CA . GLY A 1 217 ? -5.065 8.583 21.848 1.00 86.81 217 GLY A CA 1
ATOM 1597 C C . GLY A 1 217 ? -6.473 8.531 21.251 1.00 86.81 217 GLY A C 1
ATOM 1598 O O . GLY A 1 217 ? -7.329 9.326 21.636 1.00 86.81 217 GLY A O 1
ATOM 1599 N N . ALA A 1 218 ? -6.737 7.572 20.359 1.00 85.00 218 ALA A N 1
ATOM 1600 C CA . ALA A 1 218 ? -8.058 7.382 19.762 1.00 85.00 218 ALA A CA 1
ATOM 1601 C C . ALA A 1 218 ? -9.124 7.050 20.818 1.00 85.00 218 ALA A C 1
ATOM 1603 O O . ALA A 1 218 ? -10.196 7.637 20.801 1.00 85.00 218 ALA A O 1
ATOM 1604 N N . ALA A 1 219 ? -8.811 6.182 21.785 1.00 82.56 219 ALA A N 1
ATOM 1605 C CA . ALA A 1 219 ? -9.731 5.827 22.868 1.00 82.56 219 ALA A CA 1
ATOM 1606 C C . ALA A 1 219 ? -9.995 6.981 23.855 1.00 82.56 219 ALA A C 1
ATOM 1608 O O . ALA A 1 219 ? -11.006 6.974 24.553 1.00 82.56 219 ALA A O 1
ATOM 1609 N N . ALA A 1 220 ? -9.081 7.952 23.944 1.00 83.19 220 ALA A N 1
ATOM 1610 C CA . ALA A 1 220 ? -9.196 9.106 24.833 1.00 83.19 220 ALA A CA 1
ATOM 1611 C C . ALA A 1 220 ? -9.873 10.327 24.182 1.00 83.19 220 ALA A C 1
ATOM 1613 O O . ALA A 1 220 ? -10.144 11.311 24.874 1.00 83.19 220 ALA A O 1
ATOM 1614 N N . THR A 1 221 ? -10.114 10.297 22.871 1.00 79.25 221 THR A N 1
ATOM 1615 C CA . THR A 1 221 ? -10.682 11.427 22.129 1.00 79.25 221 THR A CA 1
ATOM 1616 C C . THR A 1 221 ? -12.193 11.253 22.010 1.00 79.25 221 THR A C 1
ATOM 1618 O O . THR A 1 221 ? -12.661 10.184 21.640 1.00 79.25 221 THR A O 1
ATOM 1621 N N . ALA A 1 222 ? -12.960 12.295 22.341 1.00 73.25 222 ALA A N 1
ATOM 1622 C CA . ALA A 1 222 ? -14.400 12.289 22.114 1.00 73.25 222 ALA A CA 1
ATOM 1623 C C . ALA A 1 222 ? -14.694 12.461 20.619 1.00 73.25 222 ALA A C 1
ATOM 1625 O O . ALA A 1 222 ? -14.135 13.355 19.977 1.00 73.25 222 ALA A O 1
ATOM 1626 N N . ASP A 1 223 ? -15.590 11.632 20.094 1.00 74.62 223 ASP A N 1
ATOM 1627 C CA . ASP A 1 223 ? -16.122 11.789 18.745 1.00 74.62 223 ASP A CA 1
ATOM 1628 C C . ASP A 1 223 ? -16.859 13.136 18.618 1.00 74.62 223 ASP A C 1
ATOM 1630 O O . ASP A 1 223 ? -17.454 13.625 19.581 1.00 74.62 223 ASP A O 1
ATOM 1634 N N . GLY A 1 224 ? -16.820 13.746 17.429 1.00 78.31 224 GLY A N 1
ATOM 1635 C CA . GLY A 1 224 ? -17.670 14.902 17.109 1.00 78.31 224 GLY A CA 1
ATOM 1636 C C . GLY A 1 224 ? -16.961 16.231 16.846 1.00 78.31 224 GLY A C 1
ATOM 1637 O O . GLY A 1 224 ? -17.630 17.252 16.755 1.00 78.31 224 GLY A O 1
ATOM 1638 N N . ARG A 1 225 ? -15.633 16.257 16.680 1.00 84.56 225 ARG A N 1
ATOM 1639 C CA . ARG A 1 225 ? -14.924 17.451 16.181 1.00 84.56 225 ARG A CA 1
ATOM 1640 C C . ARG A 1 225 ? -14.156 17.140 14.909 1.00 84.56 225 ARG A C 1
ATOM 1642 O O . ARG A 1 225 ? -13.427 16.152 14.854 1.00 84.56 225 ARG A O 1
ATOM 1649 N N . LEU A 1 226 ? -14.284 18.020 13.921 1.00 89.06 226 LEU A N 1
ATOM 1650 C CA . LEU A 1 226 ? -13.567 17.938 12.656 1.00 89.06 226 LEU A CA 1
ATOM 1651 C C . LEU A 1 226 ? -12.534 19.060 12.559 1.00 89.06 226 LEU A C 1
ATOM 1653 O O . LEU A 1 226 ? -12.846 20.230 12.767 1.00 89.06 226 LEU A O 1
ATOM 1657 N N . LEU A 1 227 ? -11.313 18.697 12.173 1.00 91.38 227 LEU A N 1
ATOM 1658 C CA . LEU A 1 227 ? -10.359 19.625 11.581 1.00 91.38 227 LEU A CA 1
ATOM 1659 C C . LEU A 1 227 ? -10.230 19.265 10.102 1.00 91.38 227 LEU A C 1
ATOM 1661 O O . LEU A 1 227 ? -9.664 18.225 9.774 1.00 91.38 227 LEU A O 1
ATOM 1665 N N . ALA A 1 228 ? -10.747 20.121 9.226 1.00 92.62 228 ALA A N 1
ATOM 1666 C CA . ALA A 1 228 ? -10.574 19.994 7.785 1.00 92.62 228 ALA A CA 1
ATOM 1667 C C . ALA A 1 228 ? -9.585 21.055 7.292 1.00 92.62 228 ALA A C 1
ATOM 1669 O O . ALA A 1 228 ? -9.685 22.225 7.662 1.00 92.62 228 ALA A O 1
ATOM 1670 N N . VAL A 1 229 ? -8.622 20.638 6.470 1.00 92.06 229 VAL A N 1
ATOM 1671 C CA . VAL A 1 229 ? -7.677 21.532 5.794 1.00 92.06 229 VAL A CA 1
ATOM 1672 C C . VAL A 1 229 ? -7.995 21.474 4.307 1.00 92.06 229 VAL A C 1
ATOM 1674 O O . VAL A 1 229 ? -7.734 20.460 3.666 1.00 92.06 229 VAL A O 1
ATOM 1677 N N . ASP A 1 230 ? -8.581 22.549 3.791 1.00 94.44 230 ASP A N 1
ATOM 1678 C CA . ASP A 1 230 ? -8.899 22.718 2.374 1.00 94.44 230 ASP A CA 1
ATOM 1679 C C . ASP A 1 230 ? -7.764 23.474 1.675 1.00 94.44 230 ASP A C 1
ATOM 1681 O O . ASP A 1 230 ? -7.386 24.548 2.141 1.00 94.44 230 ASP A O 1
ATOM 1685 N N . GLU A 1 231 ? -7.203 22.889 0.611 1.00 92.00 231 GLU A N 1
ATOM 1686 C CA . GLU A 1 231 ? -6.143 23.455 -0.245 1.00 92.00 231 GLU A CA 1
ATOM 1687 C C . GLU A 1 231 ? -5.201 24.471 0.447 1.00 92.00 231 GLU A C 1
ATOM 1689 O O . GLU A 1 231 ? -5.278 25.679 0.187 1.00 92.00 231 GLU A O 1
ATOM 1694 N N . PRO A 1 232 ? -4.289 24.026 1.334 1.00 90.50 232 PRO A N 1
ATOM 1695 C CA . PRO A 1 232 ? -3.462 24.946 2.108 1.00 90.50 232 PRO A CA 1
ATOM 1696 C C . PRO A 1 232 ? -2.579 25.791 1.182 1.00 90.50 232 PRO A C 1
ATOM 1698 O O . PRO A 1 232 ? -1.895 25.255 0.316 1.00 90.50 232 PRO A O 1
ATOM 1701 N N . GLN A 1 233 ? -2.565 27.112 1.377 1.00 90.06 233 GLN A N 1
ATOM 1702 C CA . GLN A 1 233 ? -1.790 28.044 0.551 1.00 90.06 233 GLN A CA 1
ATOM 1703 C C . GLN A 1 233 ? -0.519 28.537 1.264 1.00 90.06 233 GLN A C 1
ATOM 1705 O O . GLN A 1 233 ? -0.545 28.736 2.483 1.00 90.06 233 GLN A O 1
ATOM 1710 N N . PRO A 1 234 ? 0.577 28.811 0.523 1.00 91.25 234 PRO A N 1
ATOM 1711 C CA . PRO A 1 234 ? 0.720 28.702 -0.938 1.00 91.25 234 PRO A CA 1
ATOM 1712 C C . PRO A 1 234 ? 1.125 27.294 -1.424 1.00 91.25 234 PRO A C 1
ATOM 1714 O O . PRO A 1 234 ? 1.946 26.635 -0.786 1.00 91.25 234 PRO A O 1
ATOM 1717 N N . VAL A 1 235 ? 0.637 26.875 -2.602 1.00 89.81 235 VAL A N 1
ATOM 1718 C CA . VAL A 1 235 ? 1.072 25.643 -3.303 1.00 89.81 235 VAL A CA 1
ATOM 1719 C C . VAL A 1 235 ? 1.449 25.901 -4.765 1.00 89.81 235 VAL A C 1
ATOM 1721 O O . VAL A 1 235 ? 0.905 26.789 -5.413 1.00 89.81 235 VAL A O 1
ATOM 1724 N N . SER A 1 236 ? 2.393 25.114 -5.293 1.00 88.38 236 SER A N 1
ATOM 1725 C CA . SER A 1 236 ? 2.820 25.141 -6.705 1.00 88.38 236 SER A CA 1
ATOM 1726 C C . SER A 1 236 ? 2.099 24.117 -7.592 1.00 88.38 236 SER A C 1
ATOM 1728 O O . SER A 1 236 ? 2.354 24.062 -8.795 1.00 88.38 236 SER A O 1
ATOM 1730 N N . GLY A 1 237 ? 1.244 23.278 -7.002 1.00 85.38 237 GLY A N 1
ATOM 1731 C CA . GLY A 1 237 ? 0.424 22.307 -7.721 1.00 85.38 237 GLY A CA 1
ATOM 1732 C C . GLY A 1 237 ? -0.814 22.940 -8.356 1.00 85.38 237 GLY A C 1
ATOM 1733 O O . GLY A 1 237 ? -1.174 24.077 -8.057 1.00 85.38 237 GLY A O 1
ATOM 1734 N N . ASN A 1 238 ? -1.483 22.177 -9.222 1.00 87.62 238 ASN A N 1
ATOM 1735 C CA . ASN A 1 238 ? -2.799 22.558 -9.733 1.00 87.62 238 ASN A CA 1
ATOM 1736 C C . ASN A 1 238 ? -3.820 22.593 -8.586 1.00 87.62 238 ASN A C 1
ATOM 1738 O O . ASN A 1 238 ? -3.738 21.771 -7.672 1.00 87.62 238 ASN A O 1
ATOM 1742 N N . ALA A 1 239 ? -4.794 23.504 -8.674 1.00 90.50 239 ALA A N 1
ATOM 1743 C CA . ALA A 1 239 ? -5.945 23.515 -7.773 1.00 90.50 239 ALA A CA 1
ATOM 1744 C C . ALA A 1 239 ? -6.679 22.164 -7.820 1.00 90.50 239 ALA A C 1
ATOM 1746 O O . ALA A 1 239 ? -6.741 21.528 -8.880 1.00 90.50 239 ALA A O 1
ATOM 1747 N N . LEU A 1 240 ? -7.223 21.731 -6.684 1.00 92.31 240 LEU A N 1
ATOM 1748 C CA . LEU A 1 240 ? -7.953 20.478 -6.544 1.00 92.31 240 LEU A CA 1
ATOM 1749 C C . LEU A 1 240 ? -9.445 20.753 -6.787 1.00 92.31 240 LEU A C 1
ATOM 1751 O O . LEU A 1 240 ? -10.157 21.222 -5.896 1.00 92.31 240 LEU A O 1
ATOM 1755 N N . PRO A 1 241 ? -9.968 20.476 -7.998 1.00 93.44 241 PRO A N 1
ATOM 1756 C CA . PRO A 1 241 ? -11.359 20.782 -8.289 1.00 93.44 241 PRO A CA 1
ATOM 1757 C C . PRO A 1 241 ? -12.271 20.074 -7.282 1.00 93.44 241 PRO A C 1
ATOM 1759 O O . PRO A 1 241 ? -12.114 18.884 -7.026 1.00 93.44 241 PRO A O 1
ATOM 1762 N N . ASN A 1 242 ? -13.245 20.817 -6.757 1.00 95.44 242 ASN A N 1
ATOM 1763 C CA . ASN A 1 242 ? -14.237 20.381 -5.767 1.00 95.44 242 ASN A CA 1
ATOM 1764 C C . ASN A 1 242 ? -13.751 20.218 -4.317 1.00 95.44 242 ASN A C 1
ATOM 1766 O O . ASN A 1 242 ? -14.608 19.981 -3.468 1.00 95.44 242 ASN A O 1
ATOM 1770 N N . SER A 1 243 ? -12.467 20.436 -3.995 1.00 94.94 243 SER A N 1
ATOM 1771 C CA . SER A 1 243 ? -11.955 20.300 -2.615 1.00 94.94 243 SER A CA 1
ATOM 1772 C C . SER A 1 243 ? -12.790 21.100 -1.601 1.00 94.94 243 SER A C 1
ATOM 1774 O O . SER A 1 243 ? -13.294 20.550 -0.621 1.00 94.94 243 SER A O 1
ATOM 1776 N N . ALA A 1 244 ? -13.087 22.365 -1.914 1.00 94.44 244 ALA A N 1
ATOM 1777 C CA . ALA A 1 244 ? -13.924 23.217 -1.069 1.00 94.44 244 ALA A CA 1
ATOM 1778 C C . ALA A 1 244 ? -15.356 22.686 -0.872 1.00 94.44 244 ALA A C 1
ATOM 1780 O O . ALA A 1 244 ? -15.915 22.774 0.223 1.00 94.44 244 ALA A O 1
ATOM 1781 N N . ALA A 1 245 ? -15.966 22.129 -1.923 1.00 95.56 245 ALA A N 1
ATOM 1782 C CA . ALA A 1 245 ? -17.320 21.584 -1.849 1.00 95.56 245 ALA A CA 1
ATOM 1783 C C . ALA A 1 245 ? -17.361 20.301 -1.005 1.00 95.56 245 ALA A C 1
ATOM 1785 O O . ALA A 1 245 ? -18.279 20.123 -0.205 1.00 95.56 245 ALA A O 1
ATOM 1786 N N . GLU A 1 246 ? -16.351 19.439 -1.140 1.00 96.25 246 GLU A N 1
ATOM 1787 C CA . GLU A 1 246 ? -16.201 18.221 -0.340 1.00 96.25 246 GLU A CA 1
ATOM 1788 C C . GLU A 1 246 ? -15.977 18.549 1.139 1.00 96.25 246 GLU A C 1
ATOM 1790 O O . GLU A 1 246 ? -16.659 17.997 2.006 1.00 96.25 246 GLU A O 1
ATOM 1795 N N . VAL A 1 247 ? -15.090 19.504 1.438 1.00 95.38 247 VAL A N 1
ATOM 1796 C CA . VAL A 1 247 ? -14.843 19.959 2.811 1.00 95.38 247 VAL A CA 1
ATOM 1797 C C . VAL A 1 247 ? -16.107 20.546 3.431 1.00 95.38 247 VAL A C 1
ATOM 1799 O O . VAL A 1 247 ? -16.445 20.187 4.559 1.00 95.38 247 VAL A O 1
ATOM 1802 N N . ALA A 1 248 ? -16.846 21.390 2.705 1.00 94.31 248 ALA A N 1
ATOM 1803 C CA . ALA A 1 248 ? -18.107 21.947 3.190 1.00 94.31 248 ALA A CA 1
ATOM 1804 C C . ALA A 1 248 ? -19.158 20.856 3.463 1.00 94.31 248 ALA A C 1
ATOM 1806 O O . ALA A 1 248 ? -19.835 20.896 4.493 1.00 94.31 248 ALA A O 1
ATOM 1807 N N . ALA A 1 249 ? -19.270 19.862 2.576 1.00 95.25 249 ALA A N 1
ATOM 1808 C CA . ALA A 1 249 ? -20.190 18.743 2.749 1.00 95.25 249 ALA A CA 1
ATOM 1809 C C . ALA A 1 249 ? -19.854 17.922 4.005 1.00 95.25 249 ALA A C 1
ATOM 1811 O O . ALA A 1 249 ? -20.744 17.661 4.813 1.00 95.25 249 ALA A O 1
ATOM 1812 N N . ILE A 1 250 ? -18.581 17.575 4.220 1.00 93.81 250 ILE A N 1
ATOM 1813 C CA . ILE A 1 250 ? -18.148 16.812 5.401 1.00 93.81 250 ILE A CA 1
ATOM 1814 C C . ILE A 1 250 ? -18.307 17.647 6.675 1.00 93.81 250 ILE A C 1
ATOM 1816 O O . ILE A 1 250 ? -18.818 17.139 7.669 1.00 93.81 250 ILE A O 1
ATOM 1820 N N . ALA A 1 251 ? -17.922 18.926 6.652 1.00 93.06 251 ALA A N 1
ATOM 1821 C CA . ALA A 1 251 ? -18.034 19.815 7.807 1.00 93.06 251 ALA A CA 1
ATOM 1822 C C . ALA A 1 251 ? -19.480 19.968 8.292 1.00 93.06 251 ALA A C 1
ATOM 1824 O O . ALA A 1 251 ? -19.704 20.057 9.495 1.00 93.06 251 ALA A O 1
ATOM 1825 N N . SER A 1 252 ? -20.462 19.914 7.385 1.00 92.81 252 SER A N 1
ATOM 1826 C CA . SER A 1 252 ? -21.885 19.977 7.743 1.00 92.81 252 SER A CA 1
ATOM 1827 C C . SER A 1 252 ? -22.385 18.797 8.592 1.00 92.81 252 SER A C 1
ATOM 1829 O O . SER A 1 252 ? -23.463 18.885 9.175 1.00 92.81 252 SER A O 1
ATOM 1831 N N . LEU A 1 253 ? -21.614 17.705 8.678 1.00 91.81 253 LEU A N 1
ATOM 1832 C CA . LEU A 1 253 ? -21.943 16.522 9.479 1.00 91.81 253 LEU A CA 1
ATOM 1833 C C . LEU A 1 253 ? -21.491 16.631 10.942 1.00 91.81 253 LEU A C 1
ATOM 1835 O O . LEU A 1 253 ? -21.830 15.761 11.743 1.00 91.81 253 LEU A O 1
ATOM 1839 N N . PHE A 1 254 ? -20.711 17.656 11.292 1.00 89.31 254 PHE A N 1
ATOM 1840 C CA . PHE A 1 254 ? -20.182 17.857 12.639 1.00 89.31 254 PHE A CA 1
ATOM 1841 C C . PHE A 1 254 ? -20.862 19.063 13.291 1.00 89.31 254 PHE A C 1
ATOM 1843 O O . PHE A 1 254 ? -21.089 20.085 12.646 1.00 89.31 254 PHE A O 1
ATOM 1850 N N . GLU A 1 255 ? -21.205 18.937 14.575 1.00 72.44 255 GLU A N 1
ATOM 1851 C CA . GLU A 1 255 ? -21.759 20.050 15.351 1.00 72.44 255 GLU A CA 1
ATOM 1852 C C . GLU A 1 255 ? -20.704 21.161 15.504 1.00 72.44 255 GLU A C 1
ATOM 1854 O O . GLU A 1 255 ? -19.521 20.879 15.713 1.00 72.44 255 GLU A O 1
ATOM 1859 N N . ALA A 1 256 ? -21.138 22.417 15.353 1.00 60.97 256 ALA A N 1
ATOM 1860 C CA . ALA A 1 256 ? -20.281 23.603 15.418 1.00 60.97 256 ALA A CA 1
ATOM 1861 C C . ALA A 1 256 ? -19.840 23.953 16.849 1.00 60.97 256 ALA A C 1
ATOM 1863 O O . ALA A 1 256 ? -20.676 23.847 17.776 1.00 60.97 256 ALA A O 1
#

Foldseek 3Di:
DDDDDDDDDDDDDDDDDDDDDDPDPPPPDDPPVVVDDPDDPVPQQWDKKWKKWWDFDPDPDPDGDIDIDIDIDTQSVDGPQVLCCQQQNHPVCSCLGAQVNLVVQCVVPVVDPVSVVSNVVSLQVSLQVLCVRPLVSVLCVVCPDPPDDPPDPDDQPNPDDPDTAMEIQDDDSRVVHPNQQRWDADCVDPVSIDTSVSRGHYDYDNDPVRVVVVVVVVVPDDPADDDDDQPDPDDPDDHDPCSVVVSVVVPVVGDD

Secondary structure (DSSP, 8-state):
-------------------------------GGGG--SS-TTS--SEEEEEEEEEE---SSS---EEEEEEEEEETT--HHHHHHHHH--SS-GGG-THHHHHHHHHHTTT-HHHHHHHHHHHHHHHHHHIIIIIHHHHHHHSPPPSS-------TT-SS-TT-PEEE---GGGGGS-GGG-EEE-TTSTTSEEEHHHHS-EEE-S-HHHHHHHHHHHHHSPS-------SPSS-SSPP-TTHHHHHHHHHTTS--

Radius of gyration: 25.96 Å; chains: 1; bounding box: 62×82×67 Å